Protein AF-A0A8J5TX19-F1 (afdb_monomer)

Organism: NCBI:txid485398

Radius of gyration: 51.21 Å; Cα contacts (8 Å, |Δi|>4): 83; chains: 1; bounding box: 115×49×158 Å

Foldseek 3Di:
DDDDDDDDDPDPPPPPPPPDDDDPDDDPVVVVVVVVVVVVVVVVVVVVVVVVVVVVVVVVVVVVVVVVVVVVVVVVVVVVVVVVVVVVVVVVVVVVVVVVVVVPPDPDDPPPDPVVVVVVPDDDDDDDDDDPPDDPPPDWDKDKDFQPPPPPVCVVVPDPVNVQVVVLVVQLVPPPCVPKHFPDWDADPVDNRMIMTTID

Secondary structure (DSSP, 8-state):
------------TTTTSS---------HHHHHHHHHHHHHHHHHHHHHHHHHHHHHHHHHHHHHHHHHHHHHHHHHHHHHHHHHHHHHHHHHHHHHHHHHHHHH--S------HHHHHTTS---------------PPPPEEEEEE-TTS-GGGTTT--HHHHHHHHHHHHHHSTT-TT--EEEEEE-SS-TTEEEEEE-

pLDDT: mean 76.34, std 22.98, range [26.62, 98.75]

Sequence (200 aa):
MAIWNGRRKVRPVGELWDKTELGSRLPPSQSLKQLLEQDFNKKIEAMKAEFQLEFTKLSDRIAEEVARATAQMAQELSQVRDQLTQVCGELEQTRLQLDMLNKTETPRLSVQSYADAARMTSTSMSSQSSSAARSATPEPVFCTVDTSRVPEDHLGDATPTMIRKTVEQEMRQSSDQPHWRCVAMTRDGRNANRLRIIGV

Mean predicted aligned error: 21.72 Å

Structure (mmCIF, N/CA/C/O backbone):
data_AF-A0A8J5TX19-F1
#
_entry.id   AF-A0A8J5TX19-F1
#
loop_
_atom_site.group_PDB
_atom_site.id
_atom_site.type_symbol
_atom_site.label_atom_id
_atom_site.label_alt_id
_atom_site.label_comp_id
_atom_site.label_asym_id
_atom_site.label_entity_id
_atom_site.label_seq_id
_atom_site.pdbx_PDB_ins_code
_atom_site.Cartn_x
_atom_site.Cartn_y
_atom_site.Cartn_z
_atom_site.occupancy
_atom_site.B_iso_or_equiv
_atom_site.auth_seq_id
_atom_site.auth_comp_id
_atom_site.auth_asym_id
_atom_site.auth_atom_id
_atom_site.pdbx_PDB_model_num
ATOM 1 N N . MET A 1 1 ? 70.348 -18.627 -90.314 1.00 29.52 1 MET A N 1
ATOM 2 C CA . MET A 1 1 ? 69.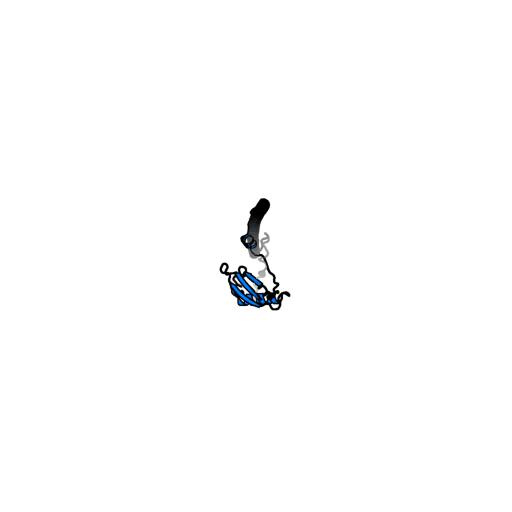461 -17.791 -91.150 1.00 29.52 1 MET A CA 1
ATOM 3 C C . MET A 1 1 ? 68.823 -16.760 -90.227 1.00 29.52 1 MET A C 1
ATOM 5 O O . MET A 1 1 ? 68.284 -17.159 -89.204 1.00 29.52 1 MET A O 1
ATOM 9 N N . ALA A 1 2 ? 69.042 -15.469 -90.498 1.00 27.28 2 ALA A N 1
ATOM 10 C CA . ALA A 1 2 ? 68.569 -14.326 -89.700 1.00 27.28 2 ALA A CA 1
ATOM 11 C C . ALA A 1 2 ? 67.015 -14.266 -89.707 1.00 27.28 2 ALA A C 1
ATOM 13 O O . ALA A 1 2 ? 66.406 -14.922 -90.544 1.00 27.28 2 ALA A O 1
ATOM 14 N N . ILE A 1 3 ? 66.297 -13.549 -88.834 1.00 26.62 3 ILE A N 1
ATOM 15 C CA . ILE A 1 3 ? 66.335 -12.088 -88.668 1.00 26.62 3 ILE A CA 1
ATOM 16 C C . ILE A 1 3 ? 65.955 -11.680 -87.235 1.00 26.62 3 ILE A C 1
ATOM 18 O O . ILE A 1 3 ? 64.965 -12.123 -86.660 1.00 26.62 3 ILE A O 1
ATOM 22 N N . TRP A 1 4 ? 66.772 -10.773 -86.707 1.00 27.59 4 TRP A N 1
ATOM 23 C CA . TRP A 1 4 ? 66.584 -9.972 -85.504 1.00 27.59 4 TRP A CA 1
ATOM 24 C C . TRP A 1 4 ? 65.683 -8.772 -85.832 1.00 27.59 4 TRP A C 1
ATOM 26 O O . TRP A 1 4 ? 65.916 -8.121 -86.847 1.00 27.59 4 TRP A O 1
ATOM 36 N N . ASN A 1 5 ? 64.711 -8.428 -84.982 1.00 29.14 5 ASN A N 1
ATOM 37 C CA . ASN A 1 5 ? 64.042 -7.126 -85.057 1.00 29.14 5 ASN A CA 1
ATOM 38 C C . ASN A 1 5 ? 63.577 -6.626 -83.680 1.00 29.14 5 ASN A C 1
ATOM 40 O O . ASN A 1 5 ? 62.700 -7.212 -83.055 1.00 29.14 5 ASN A O 1
ATOM 44 N N . GLY A 1 6 ? 64.117 -5.472 -83.277 1.00 33.53 6 GLY A N 1
ATOM 45 C CA . GLY A 1 6 ? 63.349 -4.442 -82.575 1.00 33.53 6 GLY A CA 1
ATOM 46 C C . GLY A 1 6 ? 63.396 -4.435 -81.047 1.00 33.53 6 GLY A C 1
ATOM 47 O O . GLY A 1 6 ? 62.581 -5.055 -80.375 1.00 33.53 6 GLY A O 1
ATOM 48 N N . ARG A 1 7 ? 64.270 -3.586 -80.491 1.00 45.25 7 ARG A N 1
ATOM 49 C CA . ARG A 1 7 ? 64.191 -3.060 -79.118 1.00 45.25 7 ARG A CA 1
ATOM 50 C C . ARG A 1 7 ? 62.754 -2.665 -78.735 1.00 45.25 7 ARG A C 1
ATOM 52 O O . ARG A 1 7 ? 62.233 -1.677 -79.247 1.00 45.25 7 ARG A O 1
ATOM 59 N N . ARG A 1 8 ? 62.186 -3.319 -77.722 1.00 35.88 8 ARG A N 1
ATOM 60 C CA . ARG A 1 8 ? 61.279 -2.683 -76.754 1.00 35.88 8 ARG A CA 1
ATOM 61 C C . ARG A 1 8 ? 61.348 -3.451 -75.439 1.00 35.88 8 ARG A C 1
ATOM 63 O O . ARG A 1 8 ? 60.893 -4.582 -75.337 1.00 35.88 8 ARG A O 1
ATOM 70 N N . LYS A 1 9 ? 61.968 -2.831 -74.435 1.00 40.62 9 LYS A N 1
ATOM 71 C CA . LYS A 1 9 ? 61.935 -3.293 -73.048 1.00 40.62 9 LYS A CA 1
ATOM 72 C C . LYS A 1 9 ? 60.473 -3.212 -72.603 1.00 40.62 9 LYS A C 1
ATOM 74 O O . LYS A 1 9 ? 59.925 -2.114 -72.527 1.00 40.62 9 LYS A O 1
ATOM 79 N N . VAL A 1 10 ? 59.822 -4.357 -72.409 1.00 45.28 10 VAL A N 1
ATOM 80 C CA . VAL A 1 10 ? 58.476 -4.413 -71.832 1.00 45.28 10 VAL A CA 1
ATOM 81 C C . VAL A 1 10 ? 58.618 -3.919 -70.396 1.00 45.28 10 VAL A C 1
ATOM 83 O O . VAL A 1 10 ? 59.289 -4.558 -69.588 1.00 45.28 10 VAL A O 1
ATOM 86 N N . ARG A 1 11 ? 58.083 -2.731 -70.093 1.00 43.84 11 ARG A N 1
ATOM 87 C CA . ARG A 1 11 ? 57.968 -2.286 -68.701 1.00 43.84 11 ARG A CA 1
ATOM 88 C C . ARG A 1 11 ? 56.971 -3.208 -67.995 1.00 43.84 11 ARG A C 1
ATOM 90 O O . ARG A 1 11 ? 55.925 -3.484 -68.586 1.00 43.84 11 ARG A O 1
ATOM 97 N N . PRO A 1 12 ? 57.258 -3.681 -66.771 1.00 39.78 12 PRO A N 1
ATOM 98 C CA . PRO A 1 12 ? 56.266 -4.392 -65.980 1.00 39.78 12 PRO A CA 1
ATOM 99 C C . PRO A 1 12 ? 55.027 -3.508 -65.805 1.00 39.78 12 PRO A C 1
ATOM 101 O O . PRO A 1 12 ? 55.147 -2.293 -65.633 1.00 39.78 12 PRO A O 1
ATOM 104 N N . VAL A 1 13 ? 53.843 -4.122 -65.813 1.00 44.03 13 VAL A N 1
ATOM 105 C CA . VAL A 1 13 ? 52.530 -3.513 -65.510 1.00 44.03 13 VAL A CA 1
ATOM 106 C C . VAL A 1 13 ? 52.440 -3.156 -64.009 1.00 44.03 13 VAL A C 1
ATOM 108 O O . VAL A 1 13 ? 51.479 -3.464 -63.324 1.00 44.03 13 VAL A O 1
ATOM 111 N N . GLY A 1 14 ? 53.497 -2.563 -63.456 1.00 45.28 14 GLY A N 1
ATOM 112 C CA . GLY A 1 14 ? 53.603 -2.120 -62.066 1.00 45.28 14 GLY A CA 1
ATOM 113 C C . GLY A 1 14 ? 53.972 -0.642 -61.933 1.00 45.28 14 GLY A C 1
ATOM 114 O O . GLY A 1 14 ? 53.693 -0.048 -60.905 1.00 45.28 14 GLY A O 1
ATOM 115 N N . GLU A 1 15 ? 54.519 -0.008 -62.978 1.00 42.12 15 GLU A N 1
ATOM 116 C CA . GLU A 1 15 ? 55.048 1.369 -62.902 1.00 42.12 15 GLU A CA 1
ATOM 117 C C . GLU A 1 15 ? 54.129 2.445 -63.522 1.00 42.12 15 GLU A C 1
ATOM 119 O O . GLU A 1 15 ? 54.576 3.554 -63.811 1.00 42.12 15 GLU A O 1
ATOM 124 N N . LEU A 1 16 ? 52.842 2.148 -63.748 1.00 40.69 16 LEU A N 1
ATOM 125 C CA . LEU A 1 16 ? 51.858 3.128 -64.252 1.00 40.69 16 LEU A CA 1
ATOM 126 C C . LEU A 1 16 ? 50.824 3.567 -63.200 1.00 40.69 16 LEU A C 1
ATOM 128 O O . LEU A 1 16 ? 49.838 4.205 -63.547 1.00 40.69 16 LEU A O 1
ATOM 132 N N . TRP A 1 17 ? 51.038 3.242 -61.924 1.00 40.91 17 TRP A N 1
ATOM 133 C CA . TRP A 1 17 ? 50.151 3.669 -60.832 1.00 40.91 17 TRP A CA 1
ATOM 134 C C . TRP A 1 17 ? 50.819 4.621 -59.834 1.00 40.91 17 TRP A C 1
ATOM 136 O O . TRP A 1 17 ? 50.144 5.143 -58.958 1.00 40.91 17 TRP A O 1
ATOM 146 N N . ASP A 1 18 ? 52.111 4.912 -60.006 1.00 46.09 18 ASP A N 1
ATOM 147 C CA . ASP A 1 18 ? 52.922 5.612 -58.997 1.00 46.09 18 ASP A CA 1
ATOM 148 C C . ASP A 1 18 ? 53.204 7.089 -59.321 1.00 46.09 18 ASP A C 1
ATOM 150 O O . ASP A 1 18 ? 54.153 7.693 -58.826 1.00 46.09 18 ASP A O 1
ATOM 154 N N . LYS A 1 19 ? 52.383 7.711 -60.176 1.00 48.09 19 LYS A N 1
ATOM 155 C CA . LYS A 1 19 ? 52.481 9.151 -60.463 1.00 48.09 19 LYS A CA 1
ATOM 156 C C . LYS A 1 19 ? 51.121 9.831 -60.493 1.00 48.09 19 LYS A C 1
ATOM 158 O O . LYS A 1 19 ? 50.660 10.278 -61.540 1.00 48.09 19 LYS A O 1
ATOM 163 N N . THR A 1 20 ? 50.509 9.969 -59.320 1.00 43.28 20 THR A N 1
ATOM 164 C CA . THR A 1 20 ? 49.704 11.159 -58.995 1.00 43.28 20 THR A CA 1
ATOM 165 C C . THR A 1 20 ? 49.673 11.372 -57.477 1.00 43.28 20 THR A C 1
ATOM 167 O O . THR A 1 20 ? 48.728 10.992 -56.795 1.00 43.28 20 THR A O 1
ATOM 170 N N . GLU A 1 21 ? 50.722 11.989 -56.930 1.00 53.28 21 GLU A N 1
ATOM 171 C CA . GLU A 1 21 ? 50.591 12.746 -55.682 1.00 53.28 21 GLU A CA 1
ATOM 172 C C . GLU A 1 21 ? 49.863 14.059 -55.998 1.00 53.28 21 GLU A C 1
ATOM 174 O O . GLU A 1 21 ? 50.351 14.843 -56.808 1.00 53.28 21 GLU A O 1
ATOM 179 N N . LEU A 1 22 ? 48.697 14.287 -55.389 1.00 42.59 22 LEU A N 1
ATOM 180 C CA . LEU A 1 22 ? 48.398 15.483 -54.588 1.00 42.59 22 LEU A CA 1
ATOM 181 C C . LEU A 1 22 ? 46.955 15.400 -54.073 1.00 42.59 22 LEU A C 1
ATOM 183 O O . LEU A 1 22 ? 45.995 15.455 -54.839 1.00 42.59 22 LEU A O 1
ATOM 187 N N . GLY A 1 23 ? 46.812 15.322 -52.754 1.00 44.03 23 GLY A N 1
ATOM 188 C CA . GLY A 1 23 ? 45.529 15.387 -52.065 1.00 44.03 23 GLY A CA 1
ATOM 189 C C . GLY A 1 23 ? 45.276 14.120 -51.271 1.00 44.03 23 GLY A C 1
ATOM 190 O O . GLY A 1 23 ? 44.885 13.096 -51.819 1.00 44.03 23 GLY A O 1
ATOM 191 N N . SER A 1 24 ? 45.499 14.210 -49.967 1.00 54.97 24 SER A N 1
ATOM 192 C CA . SER A 1 24 ? 45.189 13.208 -48.955 1.00 54.97 24 SER A CA 1
ATOM 193 C C . SER A 1 24 ? 43.718 12.776 -49.052 1.00 54.97 24 SER A C 1
ATOM 195 O O . SER A 1 24 ? 42.851 13.323 -48.374 1.00 54.97 24 SER A O 1
ATOM 197 N N . ARG A 1 25 ? 43.403 11.818 -49.929 1.00 58.94 25 ARG A N 1
ATOM 198 C CA . ARG A 1 25 ? 42.062 11.252 -50.078 1.00 58.94 25 ARG A CA 1
ATOM 199 C C . ARG A 1 25 ? 42.151 9.760 -49.809 1.00 58.94 25 ARG A C 1
ATOM 201 O O . ARG A 1 25 ? 42.743 9.014 -50.582 1.00 58.94 25 ARG A O 1
ATOM 208 N N . LEU A 1 26 ? 41.587 9.354 -48.673 1.00 56.50 26 LEU A N 1
ATOM 209 C CA . LEU A 1 26 ? 41.413 7.951 -48.302 1.00 56.50 26 LEU A CA 1
ATOM 210 C C . LEU A 1 26 ? 40.765 7.176 -49.467 1.00 56.50 26 LEU A C 1
ATOM 212 O O . LEU A 1 26 ? 39.910 7.740 -50.163 1.00 56.50 26 LEU A O 1
ATOM 216 N N . PRO A 1 27 ? 41.139 5.903 -49.696 1.00 70.62 27 PRO A N 1
ATOM 217 C CA . PRO A 1 27 ? 40.531 5.102 -50.749 1.00 70.62 27 PRO A CA 1
ATOM 218 C C . PRO A 1 27 ? 39.004 5.042 -50.545 1.00 70.62 27 PRO A C 1
ATOM 220 O O . PRO A 1 27 ? 38.551 4.938 -49.401 1.00 70.62 27 PRO A O 1
ATOM 223 N N . PRO A 1 28 ? 38.186 5.077 -51.617 1.00 71.81 28 PRO A N 1
ATOM 224 C CA . PRO A 1 28 ? 36.725 5.196 -51.515 1.00 71.81 28 PRO A CA 1
ATOM 225 C C . PRO A 1 28 ? 36.054 4.166 -50.589 1.00 71.81 28 PRO A C 1
ATOM 227 O O . PRO A 1 28 ? 35.065 4.471 -49.926 1.00 71.81 28 PRO A O 1
ATOM 230 N N . SER A 1 29 ? 36.614 2.956 -50.493 1.00 76.50 29 SER A N 1
ATOM 231 C CA . SER A 1 29 ? 36.134 1.889 -49.606 1.00 76.50 29 SER A CA 1
ATOM 232 C C . SER A 1 29 ? 36.335 2.190 -48.117 1.00 76.50 29 SER A C 1
ATOM 234 O O . SER A 1 29 ? 35.528 1.770 -47.289 1.00 76.50 29 SER A O 1
ATOM 236 N N . GLN A 1 30 ? 37.382 2.929 -47.757 1.00 82.75 30 GLN A N 1
ATOM 237 C CA . GLN A 1 30 ? 37.692 3.285 -46.374 1.00 82.75 30 GLN A CA 1
ATOM 238 C C . GLN A 1 30 ? 36.841 4.471 -45.904 1.00 82.75 30 GLN A C 1
ATOM 240 O O . GLN A 1 30 ? 36.364 4.468 -44.770 1.00 82.75 30 GLN A O 1
ATOM 245 N N . SER A 1 31 ? 36.549 5.415 -46.804 1.00 86.56 31 SER A N 1
ATOM 246 C CA . SER A 1 31 ? 35.591 6.498 -46.547 1.00 86.56 31 SER A CA 1
ATOM 247 C C . SER A 1 31 ? 34.161 5.985 -46.338 1.00 86.56 31 SER A C 1
ATOM 249 O O . SER A 1 31 ? 33.470 6.471 -45.448 1.00 86.56 31 SER A O 1
ATOM 251 N N . LEU A 1 32 ? 33.721 4.972 -47.099 1.00 89.62 32 LEU A N 1
ATOM 252 C CA . LEU A 1 32 ? 32.402 4.353 -46.902 1.00 89.62 32 LEU A CA 1
ATOM 253 C C . LEU A 1 32 ? 32.285 3.637 -45.550 1.00 89.62 32 LEU A C 1
ATOM 255 O O . LEU A 1 32 ? 31.259 3.758 -44.885 1.00 89.62 32 LEU A O 1
ATOM 259 N N . LYS A 1 33 ? 33.340 2.929 -45.120 1.00 92.31 33 LYS A N 1
ATOM 260 C CA . LYS A 1 33 ? 33.375 2.295 -43.793 1.00 92.31 33 LYS A CA 1
ATOM 261 C C . LYS A 1 33 ? 33.275 3.325 -42.669 1.00 92.31 33 LYS A C 1
ATOM 263 O O . LYS A 1 33 ? 32.447 3.159 -41.782 1.00 92.31 33 LYS A O 1
ATOM 268 N N . GLN A 1 34 ? 34.058 4.405 -42.741 1.00 93.06 34 GLN A N 1
ATOM 269 C CA . GLN A 1 34 ? 34.000 5.485 -41.749 1.00 93.06 34 GLN A CA 1
ATOM 270 C C . GLN A 1 34 ? 32.621 6.143 -41.681 1.00 93.06 34 GLN A C 1
ATOM 272 O O . GLN A 1 34 ? 32.135 6.413 -40.588 1.00 93.06 34 GLN A O 1
ATOM 277 N N . LEU A 1 35 ? 31.977 6.372 -42.829 1.00 94.19 35 LEU A N 1
ATOM 278 C CA . LEU A 1 35 ? 30.647 6.973 -42.871 1.00 94.19 35 LEU A CA 1
ATOM 279 C C . LEU A 1 35 ? 29.592 6.076 -42.207 1.00 94.19 35 LEU A C 1
ATOM 281 O O . LEU A 1 35 ? 28.763 6.568 -41.445 1.00 94.19 35 LEU A O 1
ATOM 285 N N . LEU A 1 36 ? 29.639 4.766 -42.470 1.00 94.38 36 LEU A N 1
ATOM 286 C CA . LEU A 1 36 ? 28.703 3.810 -41.878 1.00 94.38 36 LEU A CA 1
ATOM 287 C C . LEU A 1 36 ? 28.909 3.677 -40.365 1.00 94.38 36 LEU A C 1
ATOM 289 O O . LEU A 1 36 ? 27.944 3.639 -39.608 1.00 94.38 36 LEU A O 1
ATOM 293 N N . GLU A 1 37 ? 30.164 3.641 -39.924 1.00 95.75 37 GLU A N 1
ATOM 294 C CA . GLU A 1 37 ? 30.503 3.563 -38.504 1.00 95.75 37 GLU A CA 1
ATOM 295 C C . GLU A 1 37 ? 30.115 4.844 -37.757 1.00 95.75 37 GLU A C 1
ATOM 297 O O . GLU A 1 37 ? 29.563 4.785 -36.659 1.00 95.75 37 GLU A O 1
ATOM 302 N N . GLN A 1 38 ? 30.304 6.008 -38.380 1.00 96.12 38 GLN A N 1
ATOM 303 C CA . GLN A 1 38 ? 29.826 7.276 -37.839 1.00 96.12 38 GLN A CA 1
ATOM 304 C C . GLN A 1 38 ? 28.295 7.304 -37.719 1.00 96.12 38 GLN A C 1
ATOM 306 O O . GLN A 1 38 ? 27.779 7.722 -36.682 1.00 96.12 38 GLN A O 1
ATOM 311 N N . ASP A 1 39 ? 27.567 6.864 -38.751 1.00 96.81 39 ASP A N 1
ATOM 312 C CA . ASP A 1 39 ? 26.100 6.807 -38.730 1.00 96.81 39 ASP A CA 1
ATOM 313 C C . ASP A 1 39 ? 25.585 5.854 -37.643 1.00 96.81 39 ASP A C 1
ATOM 315 O O . ASP A 1 39 ? 24.677 6.200 -36.884 1.00 96.81 39 ASP A O 1
ATOM 319 N N . PHE A 1 40 ? 26.212 4.684 -37.508 1.00 96.75 40 PHE A N 1
ATOM 320 C CA . PHE A 1 40 ? 25.857 3.705 -36.486 1.00 96.75 40 PHE A CA 1
ATOM 321 C C . PHE A 1 40 ? 26.103 4.235 -35.069 1.00 96.75 40 PHE A C 1
ATOM 323 O O . PHE A 1 40 ? 25.206 4.177 -34.228 1.00 96.75 40 PHE A O 1
ATOM 330 N N . ASN A 1 41 ? 27.267 4.840 -34.821 1.00 97.44 41 ASN A N 1
ATOM 331 C CA . ASN A 1 41 ? 27.574 5.454 -33.528 1.00 97.44 41 ASN A CA 1
ATOM 332 C C . ASN A 1 41 ? 26.610 6.602 -33.203 1.00 97.44 41 ASN A C 1
ATOM 334 O O . ASN A 1 41 ? 26.142 6.723 -32.072 1.00 97.44 41 ASN A O 1
ATOM 338 N N . LYS A 1 42 ? 26.242 7.409 -34.204 1.00 97.69 42 LYS A N 1
ATOM 339 C CA . LYS A 1 42 ? 25.251 8.478 -34.032 1.00 97.69 42 LYS A CA 1
ATOM 340 C C . LYS A 1 42 ? 23.874 7.922 -33.659 1.00 97.69 42 LYS A C 1
ATOM 342 O O . LYS A 1 42 ? 23.209 8.492 -32.797 1.00 97.69 42 LYS A O 1
ATOM 347 N N . LYS A 1 43 ? 23.4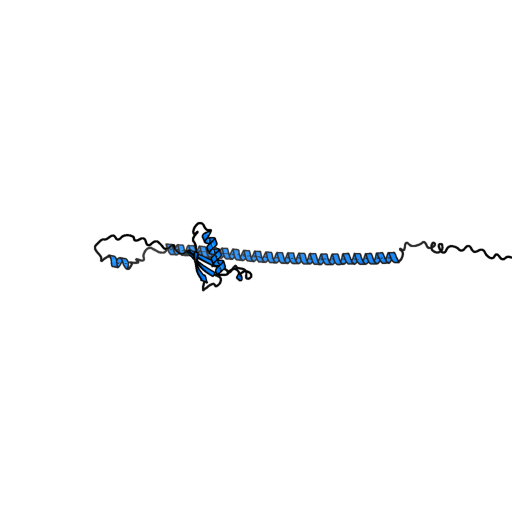56 6.810 -34.271 1.00 97.38 43 LYS A N 1
ATOM 348 C CA . LYS A 1 43 ? 22.201 6.119 -33.932 1.00 97.38 43 LYS A CA 1
ATOM 349 C C . LYS A 1 43 ? 22.226 5.513 -32.531 1.00 97.38 43 LYS A C 1
ATOM 351 O O . LYS A 1 43 ? 21.225 5.619 -31.830 1.00 97.38 43 LYS A O 1
ATOM 356 N N . ILE A 1 44 ? 23.350 4.932 -32.106 1.00 98.12 44 ILE A N 1
ATOM 357 C CA . ILE A 1 44 ? 23.512 4.423 -30.736 1.00 98.12 44 ILE A CA 1
ATOM 358 C C . ILE A 1 44 ? 23.358 5.555 -29.722 1.00 98.12 44 ILE A C 1
ATOM 360 O O . ILE A 1 44 ? 22.585 5.417 -28.777 1.00 98.12 44 ILE A O 1
ATOM 364 N N . GLU A 1 45 ? 24.052 6.679 -29.915 1.00 98.12 45 GLU A N 1
ATOM 365 C CA . GLU A 1 45 ? 23.958 7.793 -28.966 1.00 98.12 45 GLU A CA 1
ATOM 366 C C . GLU A 1 45 ? 22.560 8.425 -28.958 1.00 98.12 45 GLU A C 1
ATOM 368 O O . GLU A 1 45 ? 22.072 8.788 -27.889 1.00 98.12 45 GLU A O 1
ATOM 373 N N . ALA A 1 46 ? 21.872 8.483 -30.105 1.00 98.25 46 ALA A N 1
ATOM 374 C CA . ALA A 1 46 ? 20.476 8.919 -30.162 1.00 98.25 46 ALA A CA 1
ATOM 375 C C . ALA A 1 46 ? 19.555 7.983 -29.360 1.00 98.25 46 ALA A C 1
ATOM 377 O O . ALA A 1 46 ? 18.825 8.441 -28.484 1.00 98.25 46 ALA A O 1
ATOM 378 N N . MET A 1 47 ? 19.654 6.670 -29.583 1.00 98.00 47 MET A N 1
ATOM 379 C CA . MET A 1 47 ? 18.857 5.672 -28.861 1.00 98.00 47 MET A CA 1
ATOM 380 C C . MET A 1 47 ? 19.142 5.686 -27.354 1.00 98.00 47 MET A C 1
ATOM 382 O O . MET A 1 47 ? 18.232 5.579 -26.536 1.00 98.00 47 MET A O 1
ATOM 386 N N . LYS A 1 48 ? 20.409 5.849 -26.968 1.00 98.19 48 LYS A N 1
ATOM 387 C CA . LYS A 1 48 ? 20.819 5.985 -25.568 1.00 98.19 48 LYS A CA 1
ATOM 388 C C . LYS A 1 48 ? 20.227 7.240 -24.931 1.00 98.19 48 LYS A C 1
ATOM 390 O O . LYS A 1 48 ? 19.768 7.164 -23.796 1.00 98.19 48 LYS A O 1
ATOM 395 N N . ALA A 1 49 ? 20.222 8.369 -25.638 1.00 98.31 49 ALA A N 1
ATOM 396 C CA . ALA A 1 49 ? 19.625 9.607 -25.145 1.00 98.31 49 ALA A CA 1
ATOM 397 C C . ALA A 1 49 ? 18.104 9.475 -24.966 1.00 98.31 49 ALA A C 1
ATOM 399 O O . ALA A 1 49 ? 17.580 9.884 -23.933 1.00 98.31 49 ALA A O 1
ATOM 400 N N . GLU A 1 50 ? 17.411 8.851 -25.922 1.00 97.88 50 GLU A N 1
ATOM 401 C CA . GLU A 1 50 ? 15.972 8.570 -25.826 1.00 97.88 50 GLU A CA 1
ATOM 402 C C . GLU A 1 50 ? 15.651 7.653 -24.643 1.00 97.88 50 GLU A C 1
ATOM 404 O O . GLU A 1 50 ? 14.761 7.952 -23.848 1.00 97.88 50 GLU A O 1
ATOM 409 N N . PHE A 1 51 ? 16.414 6.571 -24.472 1.00 98.31 51 PHE A N 1
ATOM 410 C CA . PHE A 1 51 ? 16.224 5.661 -23.346 1.00 98.31 51 PHE A CA 1
ATOM 411 C C . PHE A 1 51 ? 16.470 6.351 -22.001 1.00 98.31 51 PHE A C 1
ATOM 413 O O . PHE A 1 51 ? 15.685 6.185 -21.071 1.00 98.31 51 PHE A O 1
ATOM 420 N N . GLN A 1 52 ? 17.542 7.140 -21.894 1.00 98.31 52 GLN A N 1
ATOM 421 C CA . GLN A 1 52 ? 17.838 7.907 -20.682 1.00 98.31 52 GLN A CA 1
ATOM 422 C C . GLN A 1 52 ? 16.712 8.894 -20.357 1.00 98.31 52 GLN A C 1
ATOM 424 O O . GLN A 1 52 ? 16.327 8.999 -19.197 1.00 98.31 52 GLN A O 1
ATOM 429 N N . LEU A 1 53 ? 16.150 9.561 -21.370 1.00 98.06 53 LEU A N 1
ATOM 430 C CA . LEU A 1 53 ? 15.026 10.481 -21.203 1.00 98.06 53 LEU A CA 1
ATOM 431 C C . LEU A 1 53 ? 13.751 9.772 -20.725 1.00 98.06 53 LEU A C 1
ATOM 433 O O . LEU A 1 53 ? 13.067 10.266 -19.831 1.00 98.06 53 LEU A O 1
ATOM 437 N N . GLU A 1 54 ? 13.410 8.621 -21.304 1.00 98.19 54 GLU A N 1
ATOM 438 C CA . GLU A 1 54 ? 12.233 7.866 -20.858 1.00 98.19 54 GLU A CA 1
ATOM 439 C C . GLU A 1 54 ? 12.442 7.258 -19.465 1.00 98.19 54 GLU A C 1
ATOM 441 O O . GLU A 1 54 ? 11.510 7.223 -18.661 1.00 98.19 54 GLU A O 1
ATOM 446 N N . PHE A 1 55 ? 13.669 6.848 -19.130 1.00 98.38 55 PHE A N 1
ATOM 447 C CA . PHE A 1 55 ? 13.998 6.371 -17.790 1.00 98.38 55 PHE A CA 1
ATOM 448 C C . PHE A 1 55 ? 13.853 7.473 -16.735 1.00 98.38 55 PHE A C 1
ATOM 450 O O . PHE A 1 55 ? 13.214 7.244 -15.706 1.00 98.38 55 PHE A O 1
ATOM 457 N N . THR A 1 56 ? 14.391 8.673 -16.981 1.00 98.25 56 THR A N 1
ATOM 458 C CA . THR A 1 56 ? 14.240 9.799 -16.045 1.00 98.25 56 THR A CA 1
ATOM 459 C C . THR A 1 56 ? 12.779 10.197 -15.898 1.00 98.25 56 THR A C 1
ATOM 461 O O . THR A 1 56 ? 12.290 10.310 -14.780 1.00 98.25 56 THR A O 1
ATOM 464 N N . LYS A 1 57 ? 12.037 10.280 -17.004 1.00 98.50 57 LYS A N 1
ATOM 465 C CA . LYS A 1 57 ? 10.600 10.578 -16.988 1.00 98.50 57 LYS A CA 1
ATOM 466 C C . LYS A 1 57 ? 9.785 9.545 -16.204 1.00 98.50 57 LYS A C 1
ATOM 468 O O . LYS A 1 57 ? 8.868 9.917 -15.469 1.00 98.50 57 LYS A O 1
ATOM 473 N N . LEU A 1 58 ? 10.096 8.255 -16.347 1.00 98.44 58 LEU A N 1
ATOM 474 C CA . LEU A 1 58 ? 9.458 7.197 -15.563 1.00 98.44 58 LEU A CA 1
ATOM 475 C C . LEU A 1 58 ? 9.819 7.313 -14.077 1.00 98.44 58 LEU A C 1
ATOM 477 O O . LEU A 1 58 ? 8.931 7.215 -13.233 1.00 98.44 58 LEU A O 1
ATOM 481 N N . SER A 1 59 ? 11.094 7.550 -13.764 1.00 98.44 59 SER A N 1
ATOM 482 C CA . SER A 1 59 ? 11.570 7.747 -12.392 1.00 98.44 59 SER A CA 1
ATOM 483 C C . SER A 1 59 ? 10.863 8.924 -11.715 1.00 98.44 59 SER A C 1
ATOM 485 O O . SER A 1 59 ? 10.363 8.775 -10.601 1.00 98.44 59 SER A O 1
ATOM 487 N N . ASP A 1 60 ? 10.752 10.062 -12.402 1.00 98.50 60 ASP A N 1
ATOM 488 C CA . ASP A 1 60 ? 10.067 11.257 -11.900 1.00 98.50 60 ASP A CA 1
ATOM 489 C C . ASP A 1 60 ? 8.580 10.981 -11.654 1.00 98.50 60 ASP A C 1
ATOM 491 O O . ASP A 1 60 ? 8.027 11.359 -10.621 1.00 98.50 60 ASP A O 1
ATOM 495 N N . ARG A 1 61 ? 7.928 10.253 -12.569 1.00 98.56 61 ARG A N 1
ATOM 496 C CA . ARG A 1 61 ? 6.522 9.871 -12.409 1.00 98.56 61 ARG A CA 1
ATOM 497 C C . ARG A 1 61 ? 6.303 8.954 -11.207 1.00 98.56 61 ARG A C 1
ATOM 499 O O . ARG A 1 61 ? 5.336 9.150 -10.474 1.00 98.56 61 ARG A O 1
ATOM 506 N N . ILE A 1 62 ? 7.179 7.971 -11.005 1.00 98.50 62 ILE A N 1
ATOM 507 C CA . ILE A 1 62 ? 7.112 7.078 -9.842 1.00 98.50 62 ILE A CA 1
ATOM 508 C C . ILE A 1 62 ? 7.334 7.881 -8.558 1.00 98.50 62 ILE A C 1
ATOM 510 O O . ILE A 1 62 ? 6.581 7.706 -7.603 1.00 98.50 62 ILE A O 1
ATOM 514 N N . ALA A 1 63 ? 8.315 8.787 -8.534 1.00 98.62 63 ALA A N 1
ATOM 515 C CA . ALA A 1 63 ? 8.569 9.643 -7.378 1.00 98.62 63 ALA A CA 1
ATOM 516 C C . ALA A 1 63 ? 7.344 10.505 -7.025 1.00 98.62 63 ALA A C 1
ATOM 518 O O . ALA A 1 63 ? 6.958 10.572 -5.857 1.00 98.62 63 ALA A O 1
ATOM 519 N N . GLU A 1 64 ? 6.685 11.090 -8.026 1.00 98.62 64 GLU A N 1
ATOM 520 C CA . GLU A 1 64 ? 5.460 11.876 -7.847 1.00 98.62 64 GLU A CA 1
ATOM 521 C C . GLU A 1 64 ? 4.282 11.014 -7.358 1.00 98.62 64 GLU A C 1
ATOM 523 O O . GLU A 1 64 ? 3.536 11.408 -6.461 1.00 98.62 64 GLU A O 1
ATOM 528 N N . GLU A 1 65 ? 4.101 9.814 -7.917 1.00 98.56 65 GLU A N 1
ATOM 529 C CA . GLU A 1 65 ? 3.077 8.861 -7.468 1.00 98.56 65 GLU A CA 1
ATOM 530 C C . GLU A 1 65 ? 3.298 8.430 -6.010 1.00 98.56 65 GLU A C 1
ATOM 532 O O . GLU A 1 65 ? 2.350 8.437 -5.220 1.00 98.56 65 GLU A O 1
ATOM 537 N N . VAL A 1 66 ? 4.544 8.144 -5.626 1.00 98.62 66 VAL A N 1
ATOM 538 C CA . VAL A 1 66 ? 4.916 7.805 -4.244 1.00 98.62 66 VAL A CA 1
ATOM 539 C C . VAL A 1 66 ? 4.690 8.988 -3.304 1.00 98.62 66 VAL A C 1
ATOM 541 O O . VAL A 1 66 ? 4.119 8.804 -2.226 1.00 98.62 66 VAL A O 1
ATOM 544 N N . ALA A 1 67 ? 5.086 10.202 -3.695 1.00 98.62 67 ALA A N 1
ATOM 545 C CA . ALA A 1 67 ? 4.882 11.402 -2.888 1.00 98.62 67 ALA A CA 1
ATOM 546 C C . ALA A 1 67 ? 3.388 11.665 -2.640 1.00 98.62 67 ALA A C 1
ATOM 548 O O . ALA A 1 67 ? 2.980 11.888 -1.496 1.00 98.62 67 ALA A O 1
ATOM 549 N N . ARG A 1 68 ? 2.554 11.553 -3.682 1.00 98.69 68 ARG A N 1
ATOM 550 C CA . ARG A 1 68 ? 1.097 11.710 -3.564 1.00 98.69 68 ARG A CA 1
ATOM 551 C C . ARG A 1 68 ? 0.464 10.643 -2.677 1.00 98.69 68 ARG A C 1
ATOM 553 O O . ARG A 1 68 ? -0.307 10.996 -1.788 1.00 98.69 68 ARG A O 1
ATOM 560 N N . ALA A 1 69 ? 0.803 9.370 -2.876 1.00 98.50 69 ALA A N 1
ATOM 561 C CA . ALA A 1 69 ? 0.275 8.283 -2.049 1.00 98.50 69 ALA A CA 1
ATOM 562 C C . ALA A 1 69 ? 0.685 8.443 -0.574 1.00 98.50 69 ALA A C 1
ATOM 564 O O . ALA A 1 69 ? -0.130 8.260 0.330 1.00 98.50 69 ALA A O 1
ATOM 565 N N . THR A 1 70 ? 1.929 8.864 -0.328 1.00 98.50 70 THR A N 1
ATOM 566 C CA . THR A 1 70 ? 2.433 9.137 1.026 1.00 98.50 70 THR A CA 1
ATOM 567 C C . THR A 1 70 ? 1.671 10.288 1.682 1.00 98.50 70 THR A C 1
ATOM 569 O O . THR A 1 70 ? 1.279 10.179 2.843 1.00 98.50 70 THR A O 1
ATOM 572 N N . ALA A 1 71 ? 1.411 11.372 0.944 1.00 98.56 71 ALA A N 1
ATOM 573 C CA . ALA A 1 71 ? 0.644 12.510 1.447 1.00 98.56 71 ALA A CA 1
ATOM 574 C C . ALA A 1 71 ? -0.811 12.132 1.774 1.00 98.56 71 ALA A C 1
ATOM 576 O O . ALA A 1 71 ? -1.318 12.514 2.829 1.00 98.56 71 ALA A O 1
ATOM 577 N N . GLN A 1 72 ? -1.460 11.341 0.913 1.00 98.69 72 GLN A N 1
ATOM 578 C CA . GLN A 1 72 ? -2.818 10.839 1.149 1.00 98.69 72 GLN A CA 1
ATOM 579 C C . GLN A 1 72 ? -2.885 9.974 2.410 1.00 98.69 72 GLN A C 1
ATOM 581 O O . GLN A 1 72 ? -3.703 10.230 3.290 1.00 98.69 72 GLN A O 1
ATOM 586 N N . MET A 1 73 ? -1.970 9.015 2.553 1.00 98.50 73 MET A N 1
ATOM 587 C CA . MET A 1 73 ? -1.913 8.160 3.738 1.00 98.50 73 MET A CA 1
ATOM 588 C C . MET A 1 73 ? -1.640 8.967 5.018 1.00 98.50 73 MET A C 1
ATOM 590 O O . MET A 1 73 ? -2.259 8.719 6.051 1.00 98.50 73 MET A O 1
ATOM 594 N N . ALA A 1 74 ? -0.747 9.961 4.967 1.00 98.50 74 ALA A N 1
ATOM 595 C CA . ALA A 1 74 ? -0.486 10.840 6.107 1.00 98.50 74 ALA A CA 1
ATOM 596 C C . ALA A 1 74 ? -1.735 11.644 6.517 1.00 98.50 74 ALA A C 1
ATOM 598 O O . ALA A 1 74 ? -2.002 11.810 7.711 1.00 98.50 74 ALA A O 1
ATOM 599 N N . GLN A 1 75 ? -2.519 12.106 5.539 1.00 98.69 75 GLN A N 1
ATOM 600 C CA . GLN A 1 75 ? -3.784 12.795 5.781 1.00 98.69 75 GLN A CA 1
ATOM 601 C C . GLN A 1 75 ? -4.821 11.866 6.425 1.00 98.69 75 GLN A C 1
ATOM 603 O O . GLN A 1 75 ? -5.428 12.247 7.427 1.00 98.69 75 GLN A O 1
ATOM 608 N N . GLU A 1 76 ? -5.002 10.654 5.900 1.00 98.50 76 GLU A N 1
ATOM 609 C CA . GLU A 1 76 ? -5.939 9.671 6.460 1.00 98.50 76 GLU A CA 1
ATOM 610 C C . GLU A 1 76 ? -5.560 9.283 7.895 1.00 98.50 76 GLU A C 1
ATOM 612 O O . GLU A 1 76 ? -6.412 9.281 8.783 1.00 98.50 76 GLU A O 1
ATOM 617 N N . LEU A 1 77 ? -4.271 9.049 8.168 1.00 98.75 77 LEU A N 1
ATOM 618 C CA . LEU A 1 77 ? -3.785 8.776 9.525 1.00 98.75 77 LEU A CA 1
ATOM 619 C C . LEU A 1 77 ? -4.040 9.948 10.478 1.00 98.75 77 LEU A C 1
ATOM 621 O O . LEU A 1 77 ? -4.412 9.731 11.634 1.00 98.75 77 LEU A O 1
ATOM 625 N N . SER A 1 78 ? -3.869 11.188 10.009 1.00 98.56 78 SER A N 1
ATOM 626 C CA . SER A 1 78 ? -4.214 12.373 10.798 1.00 98.56 78 SER A CA 1
ATOM 627 C C . SER A 1 78 ? -5.704 12.400 11.123 1.00 98.56 78 SER A C 1
ATOM 629 O O . SER A 1 78 ? -6.068 12.585 12.280 1.00 98.56 78 SER A O 1
ATOM 631 N N . GLN A 1 79 ? -6.560 12.159 10.129 1.00 98.69 79 GLN A N 1
ATOM 632 C CA . GLN A 1 79 ? -8.007 12.154 10.314 1.00 98.69 79 GLN A CA 1
ATOM 633 C C . GLN A 1 79 ? -8.450 11.081 11.316 1.00 98.69 79 GLN A C 1
ATOM 635 O O . GLN A 1 79 ? -9.244 11.367 12.210 1.00 98.69 79 GLN A O 1
ATOM 640 N N . VAL A 1 80 ? -7.906 9.866 11.208 1.00 98.69 80 VAL A N 1
ATOM 641 C CA . VAL A 1 80 ? -8.199 8.770 12.144 1.00 98.69 80 VAL A CA 1
ATOM 642 C C . VAL A 1 80 ? -7.736 9.114 13.560 1.00 98.69 80 VAL A C 1
ATOM 644 O O . VAL A 1 80 ? -8.464 8.867 14.520 1.00 98.69 80 VAL A O 1
ATOM 647 N N . ARG A 1 81 ? -6.552 9.720 13.718 1.00 98.69 81 ARG A N 1
ATOM 648 C CA . ARG A 1 81 ? -6.059 10.170 15.030 1.00 98.69 81 ARG A CA 1
ATOM 649 C C . ARG A 1 81 ? -6.981 11.225 15.645 1.00 98.69 81 ARG A C 1
ATOM 651 O O . ARG A 1 81 ? -7.262 11.166 16.844 1.00 98.69 81 ARG A O 1
ATOM 658 N N . ASP A 1 82 ? -7.452 12.173 14.843 1.00 98.56 82 ASP A N 1
ATOM 659 C CA . ASP A 1 82 ? -8.327 13.246 15.316 1.00 98.56 82 ASP A CA 1
ATOM 660 C C . ASP A 1 82 ? -9.705 12.684 15.720 1.00 98.56 82 ASP A C 1
ATOM 662 O O . ASP A 1 82 ? -10.208 13.005 16.798 1.00 98.56 82 ASP A O 1
ATOM 666 N N . GLN A 1 83 ? -10.257 11.747 14.938 1.00 98.56 83 GLN A N 1
ATOM 667 C CA . GLN A 1 83 ? -11.474 10.999 15.291 1.00 98.56 83 GLN A CA 1
ATOM 668 C C . GLN A 1 83 ? -11.306 10.184 16.578 1.00 98.56 83 GLN A C 1
ATOM 670 O O . GLN A 1 83 ? -12.186 10.194 17.436 1.00 98.56 83 GLN A O 1
ATOM 675 N N . LEU A 1 84 ? -10.174 9.495 16.745 1.00 98.69 84 LEU A N 1
ATOM 676 C CA . LEU A 1 84 ? -9.890 8.727 17.957 1.00 98.69 84 LEU A CA 1
ATOM 677 C C . LEU A 1 84 ? -9.809 9.643 19.183 1.00 98.69 84 LEU A C 1
ATOM 679 O O . LEU A 1 84 ? -10.381 9.329 20.223 1.00 98.69 84 LEU A O 1
ATOM 683 N N . THR A 1 85 ? -9.170 10.805 19.040 1.00 98.44 85 THR A N 1
ATOM 684 C CA . THR A 1 85 ? -9.100 11.820 20.102 1.00 98.44 85 THR A CA 1
ATOM 685 C C . THR A 1 85 ? -10.494 12.324 20.480 1.00 98.44 85 THR A C 1
ATOM 687 O O . THR A 1 85 ? -10.802 12.438 21.667 1.00 98.44 85 THR A O 1
ATOM 690 N N . GLN A 1 86 ? -11.357 12.569 19.490 1.00 98.56 86 GLN A N 1
ATOM 691 C CA . GLN A 1 86 ? -12.744 12.971 19.719 1.00 98.56 86 GLN A CA 1
ATOM 692 C C . GLN A 1 86 ? -13.529 11.897 20.486 1.00 98.56 86 GLN A C 1
ATOM 694 O O . GLN A 1 86 ? -14.121 12.201 21.520 1.00 98.56 86 GLN A O 1
ATOM 699 N N . VAL A 1 87 ? -13.493 10.642 20.027 1.00 98.50 87 VAL A N 1
ATOM 700 C CA . VAL A 1 87 ? -14.210 9.528 20.672 1.00 98.50 87 VAL A CA 1
ATOM 701 C C . VAL A 1 87 ? -13.718 9.304 22.102 1.00 98.50 87 VAL A C 1
ATOM 703 O O . VAL A 1 87 ? -14.527 9.075 22.999 1.00 98.50 87 VAL A O 1
ATOM 706 N N . CYS A 1 88 ? -12.410 9.415 22.349 1.00 98.38 88 CYS A N 1
ATOM 707 C CA . CYS A 1 88 ? -11.867 9.362 23.706 1.00 98.38 88 CYS A CA 1
ATOM 708 C C . CYS A 1 88 ? -12.438 10.479 24.595 1.00 98.38 88 CYS A C 1
ATOM 710 O O . CYS A 1 88 ? -12.817 10.211 25.733 1.00 98.38 88 CYS A O 1
ATOM 712 N N . GLY A 1 89 ? -12.545 11.707 24.078 1.00 98.25 89 GLY A N 1
ATOM 713 C CA . GLY A 1 89 ? -13.157 12.824 24.803 1.00 98.25 89 GLY A CA 1
ATOM 714 C C . GLY A 1 89 ? -14.634 12.588 25.136 1.00 98.25 89 GLY A C 1
ATOM 715 O O . GLY A 1 89 ? -15.048 12.795 26.277 1.00 98.25 89 GLY A O 1
ATOM 716 N N . GLU A 1 90 ? -15.418 12.102 24.173 1.00 98.31 90 GLU A N 1
ATOM 717 C CA . GLU A 1 90 ? -16.843 11.779 24.361 1.00 98.31 90 GLU A CA 1
ATOM 718 C C . GLU A 1 90 ? -17.053 10.634 25.369 1.00 98.31 90 GLU A C 1
ATOM 720 O O . GLU A 1 90 ? -17.974 10.675 26.195 1.00 98.31 90 GLU A O 1
ATOM 725 N N . LEU A 1 91 ? -16.181 9.621 25.346 1.00 98.38 91 LEU A N 1
ATOM 726 C CA . LEU A 1 91 ? -16.229 8.493 26.277 1.00 98.38 91 LEU A CA 1
ATOM 727 C C . LEU A 1 91 ? -15.930 8.944 27.710 1.00 98.38 91 LEU A C 1
ATOM 729 O O . LEU A 1 91 ? -16.683 8.600 28.624 1.00 98.38 91 LEU A O 1
ATOM 733 N N . GLU A 1 92 ? -14.886 9.751 27.911 1.00 97.88 92 GLU A N 1
ATOM 734 C CA . GLU A 1 92 ? -14.569 10.316 29.228 1.00 97.88 92 GLU A CA 1
ATOM 735 C C . GLU A 1 92 ? -15.683 11.243 29.730 1.00 97.88 92 GLU A C 1
ATOM 737 O O . GLU A 1 92 ? -16.078 11.171 30.896 1.00 97.88 92 GLU A O 1
ATOM 742 N N . GLN A 1 93 ? -16.280 12.050 28.850 1.00 97.75 93 GLN A N 1
ATOM 743 C CA . GLN A 1 93 ? -17.442 12.866 29.203 1.00 97.75 93 GLN A CA 1
ATOM 744 C C . GLN A 1 93 ? -18.625 12.002 29.669 1.00 97.75 93 GLN A C 1
ATOM 746 O O . GLN A 1 93 ? -19.230 12.291 30.703 1.00 97.75 93 GLN A O 1
ATOM 751 N N . THR A 1 94 ? -18.939 10.929 28.939 1.00 97.06 94 THR A N 1
ATOM 752 C CA . THR A 1 94 ? -20.024 9.997 29.291 1.00 97.06 94 THR A CA 1
ATOM 753 C C . THR A 1 94 ? -19.746 9.304 30.626 1.00 97.06 94 THR A C 1
ATOM 755 O O . THR A 1 94 ? -20.643 9.167 31.461 1.00 97.06 94 THR A O 1
ATOM 758 N N . ARG A 1 95 ? -18.490 8.915 30.870 1.00 97.38 95 ARG A N 1
ATOM 759 C CA . ARG A 1 95 ? -18.055 8.328 32.142 1.00 97.38 95 ARG A CA 1
ATOM 760 C C . ARG A 1 95 ? -18.283 9.285 33.312 1.00 97.38 95 ARG A C 1
ATOM 762 O O . ARG A 1 95 ? -18.866 8.884 34.317 1.00 97.38 95 ARG A O 1
ATOM 769 N N . LEU A 1 96 ? -17.892 10.552 33.165 1.00 96.38 96 LEU A N 1
ATOM 770 C CA . LEU A 1 96 ? -18.116 11.575 34.191 1.00 96.38 96 LEU A CA 1
ATOM 771 C C . LEU A 1 96 ? -19.611 11.825 34.442 1.00 96.38 96 LEU A C 1
ATOM 773 O O . LEU A 1 96 ? -20.018 11.985 35.593 1.00 96.38 96 LEU A O 1
ATOM 777 N N . GLN A 1 97 ? -20.443 11.816 33.395 1.00 95.50 97 GLN A N 1
ATOM 778 C CA . GLN A 1 97 ? -21.900 11.931 33.540 1.00 95.50 97 GLN A CA 1
ATOM 779 C C . GLN A 1 97 ? -22.499 10.758 34.332 1.00 95.50 97 GLN A C 1
ATOM 781 O O . GLN A 1 97 ? -23.335 10.982 35.210 1.00 95.50 97 GLN A O 1
ATOM 786 N N . LEU A 1 98 ? -22.053 9.523 34.074 1.00 95.38 98 LEU A N 1
ATOM 787 C CA . LEU A 1 98 ? -22.479 8.339 34.834 1.00 95.38 98 LEU A CA 1
ATOM 788 C C . LEU A 1 98 ? -22.052 8.412 36.307 1.00 95.38 98 LEU A C 1
ATOM 790 O O . LEU A 1 98 ? -22.859 8.125 37.192 1.00 95.38 98 LEU A O 1
ATOM 794 N N . ASP A 1 99 ? -20.824 8.851 36.589 1.00 93.94 99 ASP A N 1
ATOM 795 C CA . ASP A 1 99 ? -20.337 9.031 37.964 1.00 93.94 99 ASP A CA 1
ATOM 796 C C . ASP A 1 99 ? -21.132 10.104 38.724 1.00 93.94 99 ASP A C 1
ATOM 798 O O . ASP A 1 99 ? -21.405 9.958 39.920 1.00 93.94 99 ASP A O 1
ATOM 802 N N . MET A 1 100 ? -21.535 11.178 38.037 1.00 91.38 100 MET A N 1
ATOM 803 C CA . MET A 1 100 ? -22.411 12.201 38.607 1.00 91.38 100 MET A CA 1
ATOM 804 C C . MET A 1 100 ? -23.803 11.651 38.924 1.00 91.38 100 MET A C 1
ATOM 806 O O . MET A 1 100 ? -24.316 11.923 40.011 1.00 91.38 100 MET A O 1
ATOM 810 N N . LEU A 1 101 ? -24.408 10.865 38.028 1.00 90.56 101 LEU A N 1
ATOM 811 C CA . LEU A 1 101 ? -25.711 10.236 38.275 1.00 90.56 101 LEU A CA 1
ATOM 812 C C . LEU A 1 101 ? -25.654 9.284 39.477 1.00 90.56 101 LEU A C 1
ATOM 814 O O . LEU A 1 101 ? -26.466 9.420 40.390 1.00 90.56 101 LEU A O 1
ATOM 818 N N . ASN A 1 102 ? -24.628 8.431 39.553 1.00 79.25 102 ASN A N 1
ATOM 819 C CA . ASN A 1 102 ? -24.412 7.524 40.686 1.00 79.25 102 ASN A CA 1
ATOM 820 C C . ASN A 1 102 ? -24.218 8.256 42.029 1.00 79.25 102 ASN A C 1
ATOM 822 O O . ASN A 1 102 ? -24.561 7.719 43.079 1.00 79.25 102 ASN A O 1
ATOM 826 N N . LYS A 1 103 ? -23.665 9.480 42.026 1.00 76.12 103 LYS A N 1
ATOM 827 C CA . LYS A 1 103 ? -23.507 10.310 43.239 1.00 76.12 103 LYS A CA 1
ATOM 828 C C . LYS A 1 103 ? -24.731 11.159 43.581 1.00 76.12 103 LYS A C 1
ATOM 830 O O . LYS A 1 103 ? -24.876 11.558 44.734 1.00 76.12 103 LYS A O 1
ATOM 835 N N . THR A 1 104 ? -25.577 11.470 42.600 1.00 59.50 104 THR A N 1
ATOM 836 C CA . THR A 1 104 ? -26.798 12.275 42.797 1.00 59.50 104 THR A CA 1
ATOM 837 C C . THR A 1 104 ? -27.980 11.407 43.244 1.00 59.50 104 THR A C 1
ATOM 839 O O . THR A 1 104 ? -29.005 11.932 43.686 1.00 59.50 104 THR A O 1
ATOM 842 N N . GLU A 1 105 ? -27.823 10.080 43.224 1.00 50.44 105 GLU A N 1
ATOM 843 C CA . GLU A 1 105 ? -28.722 9.146 43.893 1.00 50.44 105 GLU A CA 1
ATOM 844 C C . GLU A 1 105 ? -28.623 9.328 45.417 1.00 50.44 105 GLU A C 1
ATOM 846 O O . GLU A 1 105 ? -27.779 8.781 46.126 1.00 50.44 105 GLU A O 1
ATOM 851 N N . THR A 1 106 ? -29.492 10.195 45.924 1.00 40.91 106 THR A N 1
ATOM 852 C CA . THR A 1 106 ? -29.712 10.403 47.350 1.00 40.91 106 THR A CA 1
ATOM 853 C C . THR A 1 106 ? -30.287 9.113 47.951 1.00 40.91 106 THR A C 1
ATOM 855 O O . THR A 1 106 ? -31.221 8.536 47.390 1.00 40.91 106 THR A O 1
ATOM 858 N N . PRO A 1 107 ? -29.793 8.648 49.114 1.00 51.47 107 PRO A N 1
ATOM 859 C CA . PRO A 1 107 ? -30.279 7.435 49.757 1.00 51.47 107 PRO A CA 1
ATOM 860 C C . PRO A 1 107 ? -31.679 7.677 50.319 1.00 51.47 107 PRO A C 1
ATOM 862 O O . PRO A 1 107 ? -31.813 8.184 51.433 1.00 51.47 107 PRO A O 1
ATOM 865 N N . ARG A 1 108 ? -32.718 7.366 49.537 1.00 49.47 108 ARG A N 1
ATOM 866 C CA . ARG A 1 108 ? -34.089 7.083 49.995 1.00 49.47 108 ARG A CA 1
ATOM 867 C C . ARG A 1 108 ? -35.015 6.813 48.805 1.00 49.47 108 ARG A C 1
ATOM 869 O O . ARG A 1 108 ? -35.835 7.642 48.435 1.00 49.47 108 ARG A O 1
ATOM 876 N N . LEU A 1 109 ? -35.005 5.580 48.320 1.00 42.16 109 LEU A N 1
ATOM 877 C CA . LEU A 1 109 ? -36.274 4.899 48.100 1.00 42.16 109 LEU A CA 1
ATOM 878 C C . LEU A 1 109 ? -36.229 3.613 48.905 1.00 42.16 109 LEU A C 1
ATOM 880 O O . LEU A 1 109 ? -35.535 2.656 48.583 1.00 42.16 109 LEU A O 1
ATOM 884 N N . SER A 1 110 ? -36.941 3.678 50.024 1.00 51.06 110 SER A N 1
ATOM 885 C CA . SER A 1 110 ? -37.460 2.557 50.787 1.00 51.06 110 SER A CA 1
ATOM 886 C C . SER A 1 110 ? -38.074 1.530 49.828 1.00 51.06 110 SER A C 1
ATOM 888 O O . SER A 1 110 ? -39.280 1.533 49.579 1.00 51.06 110 SER A O 1
ATOM 890 N N . VAL A 1 111 ? -37.257 0.630 49.287 1.00 50.34 111 VAL A N 1
ATOM 891 C CA . VAL A 1 111 ? -37.749 -0.650 48.792 1.00 50.34 111 VAL A CA 1
ATOM 892 C C . VAL A 1 111 ? -37.965 -1.480 50.045 1.00 50.34 111 VAL A C 1
ATOM 894 O O . VAL A 1 111 ? -37.108 -2.256 50.460 1.00 50.34 111 VAL A O 1
ATOM 897 N N . GLN A 1 112 ? -39.111 -1.257 50.689 1.00 53.72 112 GLN A N 1
ATOM 898 C CA . GLN A 1 112 ? -39.702 -2.245 51.574 1.00 53.72 112 GLN A CA 1
ATOM 899 C C . GLN A 1 112 ? -39.908 -3.487 50.700 1.00 53.72 112 GLN A C 1
ATOM 901 O O . GLN A 1 112 ? -40.886 -3.600 49.961 1.00 53.72 112 GLN A O 1
ATOM 906 N N . SER A 1 113 ? -38.907 -4.364 50.687 1.00 55.97 113 SER A N 1
ATOM 907 C CA . SER A 1 113 ? -38.952 -5.611 49.943 1.00 55.97 113 SER A CA 1
ATOM 908 C C . SER A 1 113 ? -40.109 -6.432 50.498 1.00 55.97 113 SER A C 1
ATOM 910 O O . SE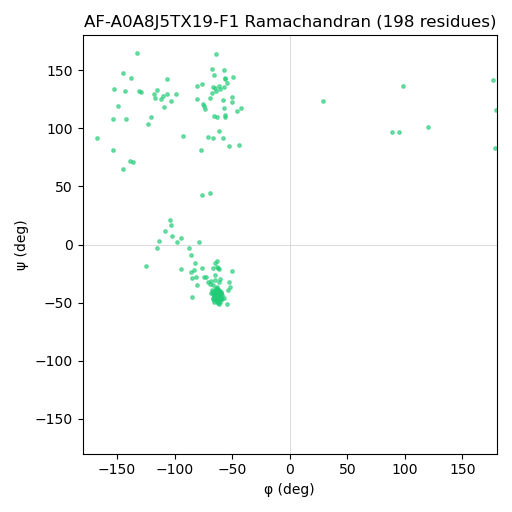R A 1 113 ? -40.278 -6.517 51.715 1.00 55.97 113 SER A O 1
ATOM 912 N N . TYR A 1 114 ? -40.907 -7.052 49.627 1.00 53.97 114 TYR A N 1
ATOM 913 C CA . TYR A 1 114 ? -42.032 -7.921 50.008 1.00 53.97 114 TYR A CA 1
ATOM 914 C C . TYR A 1 114 ? -41.632 -8.993 51.051 1.00 53.97 114 TYR A C 1
ATOM 916 O O . TYR A 1 114 ? -42.469 -9.472 51.813 1.00 53.97 114 TYR A O 1
ATOM 924 N N . ALA A 1 115 ? -40.337 -9.324 51.131 1.00 56.22 115 ALA A N 1
ATOM 925 C CA . ALA A 1 115 ? -39.752 -10.210 52.133 1.00 56.22 115 ALA A CA 1
ATOM 926 C C . ALA A 1 115 ? -39.825 -9.679 53.582 1.00 56.22 115 ALA A C 1
ATOM 928 O O . ALA A 1 115 ? -39.931 -10.476 54.514 1.00 56.22 115 ALA A O 1
ATOM 929 N N . ASP A 1 116 ? -39.794 -8.363 53.798 1.00 53.00 116 ASP A N 1
ATOM 930 C CA . ASP A 1 116 ? -39.816 -7.781 55.148 1.00 53.00 116 ASP A CA 1
ATOM 931 C C . ASP A 1 116 ? -41.234 -7.660 55.720 1.00 53.00 116 ASP A C 1
ATOM 933 O O . ASP A 1 116 ? -41.403 -7.692 56.937 1.00 53.00 116 ASP A O 1
ATOM 937 N N . ALA A 1 117 ? -42.268 -7.643 54.870 1.00 56.78 117 ALA A N 1
ATOM 938 C CA . ALA A 1 117 ? -43.661 -7.761 55.310 1.00 56.78 117 ALA A CA 1
ATOM 939 C C . ALA A 1 117 ? -43.997 -9.180 55.817 1.00 56.78 117 ALA A C 1
ATOM 941 O O . ALA A 1 117 ? -44.771 -9.334 56.760 1.00 56.78 117 ALA A O 1
ATOM 942 N N . ALA A 1 118 ? -43.370 -10.218 55.248 1.00 54.00 118 ALA A N 1
ATOM 943 C CA . ALA A 1 118 ? -43.583 -11.612 55.650 1.00 54.00 118 ALA A CA 1
ATOM 944 C C . ALA A 1 118 ? -42.872 -11.994 56.964 1.00 54.00 118 ALA A C 1
ATOM 946 O O . ALA A 1 118 ? -43.254 -12.963 57.617 1.00 54.00 118 ALA A O 1
ATOM 947 N N . ARG A 1 119 ? -41.846 -11.242 57.389 1.00 54.59 119 ARG A N 1
ATOM 948 C CA . ARG A 1 119 ? -41.051 -11.575 58.586 1.00 54.59 119 ARG A CA 1
ATOM 949 C C . ARG A 1 119 ? -41.665 -11.141 59.917 1.00 54.59 119 ARG A C 1
ATOM 951 O O . ARG A 1 119 ? -41.270 -11.675 60.948 1.00 54.59 119 ARG A O 1
ATOM 958 N N . MET A 1 120 ? -42.656 -10.248 59.922 1.00 41.00 120 MET A N 1
ATOM 959 C CA . MET A 1 120 ? -43.328 -9.822 61.164 1.00 41.00 120 MET A CA 1
ATOM 960 C C . MET A 1 120 ? -44.367 -10.827 61.688 1.00 41.00 120 MET A C 1
ATOM 962 O O . MET A 1 120 ? -44.997 -10.591 62.714 1.00 41.00 120 MET A O 1
ATOM 966 N N . THR A 1 121 ? -44.536 -11.970 61.020 1.00 47.53 121 THR A N 1
ATOM 967 C CA . THR A 1 121 ? -45.421 -13.054 61.461 1.00 47.53 121 THR A CA 1
ATOM 968 C C . THR A 1 121 ? -44.758 -14.407 61.246 1.00 47.53 121 THR A C 1
ATOM 970 O O . THR A 1 121 ? -45.151 -15.160 60.368 1.00 47.53 121 THR A O 1
ATOM 973 N N . SER A 1 122 ? -43.749 -14.740 62.052 1.00 34.34 122 SER A N 1
ATOM 974 C CA . SER A 1 122 ? -43.492 -16.131 62.461 1.00 34.34 122 SER A CA 1
ATOM 975 C C . SER A 1 122 ? -42.494 -16.167 63.614 1.00 34.34 122 SER A C 1
ATOM 977 O O . SER A 1 122 ? -41.279 -16.203 63.438 1.00 34.34 122 SER A O 1
ATOM 979 N N . THR A 1 123 ? -43.046 -16.157 64.822 1.00 37.22 123 THR A N 1
ATOM 980 C CA . THR A 1 123 ? -42.377 -16.617 66.035 1.00 37.22 123 THR A CA 1
ATOM 981 C C . THR A 1 123 ? -42.179 -18.133 65.952 1.00 37.22 123 THR A C 1
ATOM 983 O O . THR A 1 123 ? -43.137 -18.880 65.771 1.00 37.22 123 THR A O 1
ATOM 986 N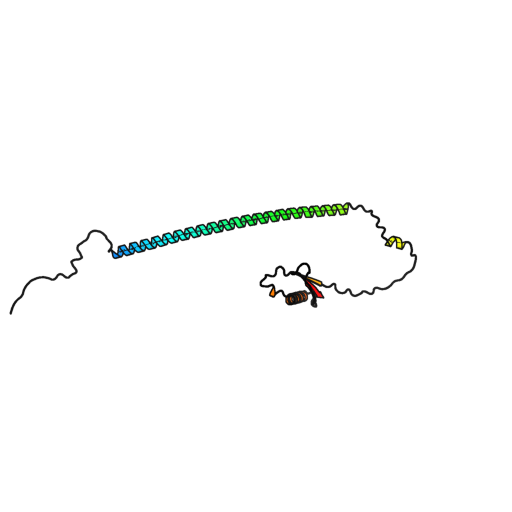 N . SER A 1 124 ? -40.944 -18.558 66.227 1.00 37.94 124 SER A N 1
ATOM 987 C CA . SER A 1 124 ? -40.537 -19.862 66.772 1.00 37.94 124 SER A CA 1
ATOM 988 C C . SER A 1 124 ? -40.026 -20.972 65.831 1.00 37.94 124 SER A C 1
ATOM 990 O O . SER A 1 124 ? -40.622 -21.321 64.821 1.00 37.94 124 SER A O 1
ATOM 992 N N . MET A 1 125 ? -38.941 -21.574 66.340 1.00 34.88 125 MET A N 1
ATOM 993 C CA . MET A 1 125 ? -38.428 -22.941 66.166 1.00 34.88 125 MET A CA 1
ATOM 994 C C . MET A 1 125 ? -37.461 -23.243 65.008 1.00 34.88 125 MET A C 1
ATOM 996 O O . MET A 1 125 ? -37.837 -23.551 63.888 1.00 34.88 125 MET A O 1
ATOM 1000 N N . SER A 1 126 ? -36.171 -23.225 65.376 1.00 36.25 126 SER A N 1
ATOM 1001 C CA . SER A 1 126 ? -35.188 -24.316 65.236 1.00 36.25 126 SER A CA 1
ATOM 1002 C C . SER A 1 126 ? -35.371 -25.319 64.087 1.00 36.25 126 SER A C 1
ATOM 1004 O O . SER A 1 126 ? -36.307 -26.114 64.103 1.00 36.25 126 SER A O 1
ATOM 1006 N N . SER A 1 127 ? -34.345 -25.465 63.240 1.00 34.38 127 SER A N 1
ATOM 1007 C CA . SER A 1 127 ? -33.394 -26.595 63.321 1.00 34.38 127 SER A CA 1
ATOM 1008 C C . SER A 1 127 ? -32.375 -26.557 62.180 1.00 34.38 127 SER A C 1
ATOM 1010 O O . SER A 1 127 ? -32.685 -26.221 61.040 1.00 34.38 127 SER A O 1
ATOM 1012 N N . GLN A 1 128 ? -31.141 -26.921 62.522 1.00 44.50 128 GLN A N 1
ATOM 1013 C CA . GLN A 1 128 ? -30.034 -27.192 61.612 1.00 44.50 128 GLN A CA 1
ATOM 1014 C C . GLN A 1 128 ? -30.423 -28.247 60.565 1.00 44.50 128 GLN A C 1
ATOM 1016 O O . GLN A 1 128 ? -31.002 -29.276 60.908 1.00 44.50 128 GLN A O 1
ATOM 1021 N N . SER A 1 129 ? -30.021 -28.047 59.310 1.00 35.91 129 SER A N 1
ATOM 1022 C CA . SER A 1 129 ? -29.844 -29.158 58.376 1.00 35.91 129 SER A CA 1
ATOM 1023 C C . SER A 1 129 ? -28.648 -28.901 57.468 1.00 35.91 129 SER A C 1
ATOM 1025 O O . SER A 1 129 ? -28.426 -27.802 56.962 1.00 35.91 129 SER A O 1
ATOM 1027 N N . SER A 1 130 ? -27.840 -29.944 57.382 1.00 38.06 130 SER A N 1
ATOM 1028 C CA . SER A 1 130 ? -26.481 -30.049 56.882 1.00 38.06 130 SER A CA 1
ATOM 1029 C C . SER A 1 130 ? -26.322 -29.787 55.386 1.00 38.06 130 SER A C 1
ATOM 1031 O O . SER A 1 130 ? -27.131 -30.209 54.561 1.00 38.06 130 SER A O 1
ATOM 1033 N N . SER A 1 131 ? -25.182 -29.188 55.054 1.00 42.81 131 SER A N 1
ATOM 1034 C CA . SER A 1 131 ? -24.620 -29.047 53.716 1.00 42.81 131 SER A CA 1
ATOM 1035 C C . SER A 1 131 ? -24.436 -30.398 53.011 1.00 42.81 131 SER A C 1
ATOM 1037 O O . SER A 1 131 ? -23.514 -31.149 53.328 1.00 42.81 131 SER A O 1
ATOM 1039 N N . ALA A 1 132 ? -25.243 -30.666 51.987 1.00 40.16 132 ALA A N 1
ATOM 1040 C CA . ALA A 1 132 ? -24.843 -31.546 50.897 1.00 40.16 132 ALA A CA 1
ATOM 1041 C C . ALA A 1 132 ? -24.233 -30.661 49.804 1.00 40.16 132 ALA A C 1
ATOM 1043 O O . ALA A 1 132 ? -24.945 -30.082 48.982 1.00 40.16 132 ALA A O 1
ATOM 1044 N N . ALA A 1 133 ? -22.908 -30.506 49.841 1.00 43.16 133 ALA A N 1
ATOM 1045 C CA . ALA A 1 133 ? -22.153 -29.888 48.763 1.00 43.16 133 ALA A CA 1
ATOM 1046 C C . ALA A 1 133 ? -22.345 -30.747 47.508 1.00 43.16 133 ALA A C 1
ATOM 1048 O O . ALA A 1 133 ? -21.706 -31.783 47.333 1.00 43.16 133 ALA A O 1
ATOM 1049 N N . ARG A 1 134 ? -23.273 -30.335 46.641 1.00 42.59 134 ARG A N 1
ATOM 1050 C CA . ARG A 1 134 ? -23.280 -30.782 45.254 1.00 42.59 134 ARG A CA 1
ATOM 1051 C C . ARG A 1 134 ? -21.920 -30.393 44.693 1.00 42.59 134 ARG A C 1
ATOM 1053 O O . ARG A 1 134 ? -21.590 -29.210 44.683 1.00 42.59 134 ARG A O 1
ATOM 1060 N N . SER A 1 135 ? -21.130 -31.384 44.291 1.00 39.88 135 SER A N 1
ATOM 1061 C CA . SER A 1 135 ? -19.933 -31.172 43.484 1.00 39.88 135 SER A CA 1
ATOM 1062 C C . SER A 1 135 ? -20.301 -30.201 42.368 1.00 39.88 135 SER A C 1
ATOM 1064 O O . SER A 1 135 ? -21.173 -30.516 41.554 1.00 39.88 135 SER A O 1
ATOM 1066 N N . ALA A 1 136 ? -19.706 -29.009 42.383 1.00 49.53 136 ALA A N 1
ATOM 1067 C CA . ALA A 1 136 ? -19.856 -28.057 41.302 1.00 49.53 136 ALA A CA 1
ATOM 1068 C C . ALA A 1 136 ? -19.407 -28.776 40.028 1.00 49.53 136 ALA A C 1
ATOM 1070 O O . ALA A 1 136 ? -18.243 -29.155 39.907 1.00 49.53 136 ALA A O 1
ATOM 1071 N N . THR A 1 137 ? -20.340 -29.051 39.117 1.00 47.81 137 THR A N 1
ATOM 1072 C CA . THR A 1 137 ? -19.985 -29.390 37.740 1.00 47.81 137 THR A CA 1
ATOM 1073 C C . THR A 1 137 ? -19.028 -28.301 37.268 1.00 47.81 137 THR A C 1
ATOM 1075 O O . THR A 1 137 ? -19.419 -27.133 37.372 1.00 47.81 137 THR A O 1
ATOM 1078 N N . PRO A 1 138 ? -17.802 -28.639 36.825 1.00 54.59 138 PRO A N 1
ATOM 1079 C CA . PRO A 1 138 ? -16.878 -27.651 36.293 1.00 54.59 138 PRO A CA 1
ATOM 1080 C C . PRO A 1 138 ? -17.621 -26.823 35.253 1.00 54.59 138 PRO A C 1
ATOM 1082 O O . PRO A 1 138 ? -18.296 -27.384 34.385 1.00 54.59 138 PRO A O 1
ATOM 1085 N N . GLU A 1 139 ? -17.592 -25.502 35.406 1.00 58.59 139 GLU A N 1
ATOM 1086 C CA . GLU A 1 139 ? -18.238 -24.617 34.450 1.00 58.59 139 GLU A CA 1
ATOM 1087 C C . GLU A 1 139 ? -17.625 -24.905 33.069 1.00 58.59 139 GLU A C 1
ATOM 1089 O O . GLU A 1 139 ? -16.396 -24.920 32.948 1.00 58.59 139 GLU A O 1
ATOM 1094 N N . PRO A 1 140 ? -18.435 -25.241 32.049 1.00 63.16 140 PRO A N 1
ATOM 1095 C CA . PRO A 1 140 ? -17.901 -25.648 30.760 1.00 63.16 140 PRO A CA 1
ATOM 1096 C C . PRO A 1 140 ? -17.078 -24.509 30.164 1.00 63.16 140 PRO A C 1
ATOM 1098 O O . PRO A 1 140 ? -17.508 -23.355 30.142 1.00 63.16 140 PRO A O 1
ATOM 1101 N N . VAL A 1 141 ? -15.891 -24.833 29.662 1.00 68.88 141 VAL A N 1
ATOM 1102 C CA . VAL A 1 141 ? -15.012 -23.835 29.056 1.00 68.88 141 VAL A CA 1
ATOM 1103 C C . VAL A 1 141 ? -15.489 -23.578 27.637 1.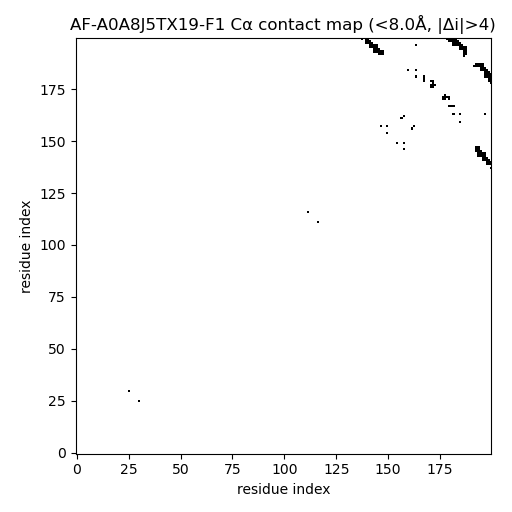00 68.88 141 VAL A C 1
ATOM 1105 O O . VAL A 1 141 ? -15.621 -24.502 26.828 1.00 68.88 141 VAL A O 1
ATOM 1108 N N . PHE A 1 142 ? -15.749 -22.308 27.335 1.00 75.44 142 PHE A N 1
ATOM 1109 C CA . PHE A 1 142 ? -16.192 -21.869 26.020 1.00 75.44 142 PHE A CA 1
ATOM 1110 C C . PHE A 1 142 ? -15.039 -21.218 25.259 1.00 75.44 142 PHE A C 1
ATOM 1112 O O . PHE A 1 142 ? -14.473 -20.222 25.702 1.00 75.44 142 PHE A O 1
ATOM 1119 N N . CYS A 1 143 ? -14.746 -21.736 24.070 1.00 79.38 143 CYS A N 1
ATOM 1120 C CA . CYS A 1 143 ? -13.868 -21.095 23.100 1.00 79.38 143 CYS A CA 1
ATOM 1121 C C . CYS A 1 143 ? -14.716 -20.543 21.949 1.00 79.38 143 CYS A C 1
ATOM 1123 O O . CYS A 1 143 ? -15.711 -21.143 21.540 1.00 79.38 143 CYS A O 1
ATOM 1125 N N . THR A 1 144 ? -14.343 -19.379 21.424 1.00 84.12 144 THR A N 1
ATOM 1126 C CA . THR A 1 144 ? -14.922 -18.858 20.187 1.00 84.12 144 THR A CA 1
ATOM 1127 C C . THR A 1 144 ? -13.828 -18.752 19.140 1.00 84.12 144 THR A C 1
ATOM 1129 O O . THR A 1 144 ? -12.830 -18.078 19.368 1.00 84.12 144 THR A O 1
ATOM 1132 N N . VAL A 1 145 ? -14.053 -19.365 17.983 1.00 87.19 145 VAL A N 1
ATOM 1133 C CA . VAL A 1 145 ? -13.170 -19.278 16.820 1.00 87.19 145 VAL A CA 1
ATOM 1134 C C . VAL A 1 145 ? -13.830 -18.388 15.774 1.00 87.19 145 VAL A C 1
ATOM 1136 O O . VAL A 1 145 ? -15.002 -18.584 15.451 1.00 87.19 145 VAL A O 1
ATOM 1139 N N . ASP A 1 146 ? -13.091 -17.407 15.263 1.00 88.69 146 ASP A N 1
ATOM 1140 C CA . ASP A 1 146 ? -13.506 -16.573 14.136 1.00 88.69 146 ASP A CA 1
ATOM 1141 C C . ASP A 1 146 ? -12.659 -16.919 12.908 1.00 88.69 146 ASP A C 1
ATOM 1143 O O . ASP A 1 146 ? -11.439 -16.768 12.916 1.00 88.69 146 ASP A O 1
ATOM 1147 N N . THR A 1 147 ? -13.315 -17.398 11.857 1.00 87.50 147 THR A N 1
ATOM 1148 C CA . THR A 1 147 ? -12.695 -17.777 10.587 1.00 87.50 147 THR A CA 1
ATOM 1149 C C . THR A 1 147 ? -12.7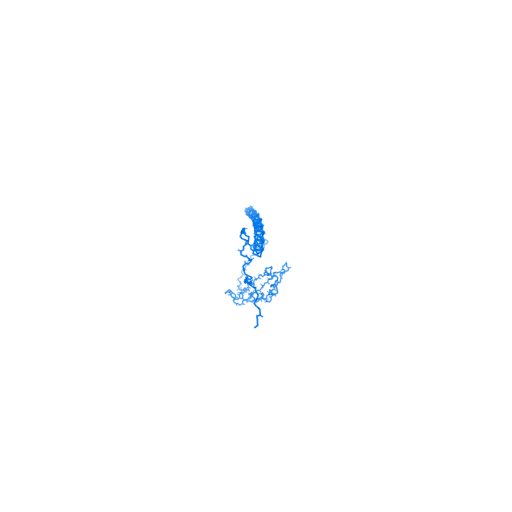39 -16.647 9.558 1.00 87.50 147 THR A C 1
ATOM 1151 O O . THR A 1 147 ? -12.337 -16.863 8.421 1.00 87.50 147 THR A O 1
ATOM 1154 N N . SER A 1 148 ? -13.202 -15.441 9.918 1.00 85.56 148 SER A N 1
ATOM 1155 C CA . SER A 1 148 ? -13.319 -14.296 8.994 1.00 85.56 148 SER A CA 1
ATOM 1156 C C . SER A 1 148 ? -11.987 -13.832 8.396 1.00 85.56 148 SER A C 1
ATOM 1158 O O . SER A 1 148 ? -11.972 -13.182 7.357 1.00 85.56 148 SER A O 1
ATOM 1160 N N . ARG A 1 149 ? -10.873 -14.163 9.056 1.00 85.00 149 ARG A N 1
ATOM 1161 C CA . ARG A 1 149 ? -9.506 -13.806 8.649 1.00 85.00 149 ARG A CA 1
ATOM 1162 C C . ARG A 1 149 ? -8.781 -14.930 7.908 1.00 85.00 149 ARG A C 1
ATOM 1164 O O . ARG A 1 149 ? -7.604 -14.773 7.596 1.00 85.00 149 ARG A O 1
AT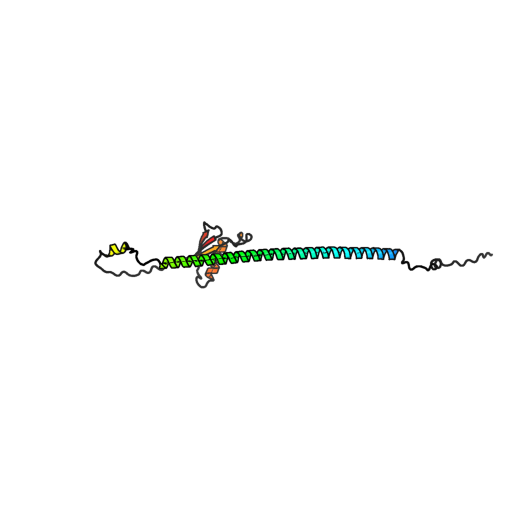OM 1171 N N . VAL A 1 150 ? -9.443 -16.065 7.677 1.00 84.38 150 VAL A N 1
ATOM 1172 C CA . VAL A 1 150 ? -8.878 -17.162 6.887 1.00 84.38 150 VAL A CA 1
ATOM 1173 C C . VAL A 1 150 ? -8.947 -16.752 5.410 1.00 84.38 150 VAL A C 1
ATOM 1175 O O . VAL A 1 150 ? -10.052 -16.481 4.938 1.00 84.38 150 VAL A O 1
ATOM 1178 N N . PRO A 1 151 ? -7.810 -16.678 4.690 1.00 84.12 151 PRO A N 1
ATOM 1179 C CA . PRO A 1 151 ? -7.796 -16.340 3.265 1.00 84.12 151 PRO A CA 1
ATOM 1180 C C . PRO A 1 151 ? -8.668 -17.300 2.451 1.00 84.12 151 PRO A C 1
ATOM 1182 O O . PRO A 1 151 ? -8.759 -18.475 2.819 1.00 84.12 151 PRO A O 1
ATOM 1185 N N . GLU A 1 152 ? -9.262 -16.845 1.339 1.00 82.69 152 GLU A N 1
ATOM 1186 C CA . GLU A 1 152 ? -10.162 -17.692 0.542 1.00 82.69 152 GLU A CA 1
ATOM 1187 C C . GLU A 1 152 ? -9.524 -19.026 0.123 1.00 82.69 152 GLU A C 1
ATOM 1189 O O . GLU A 1 152 ? -10.173 -20.070 0.220 1.00 82.69 152 GLU A O 1
ATOM 1194 N N . ASP A 1 153 ? -8.237 -19.006 -0.230 1.00 87.94 153 ASP A N 1
ATOM 1195 C CA . ASP A 1 153 ? -7.463 -20.186 -0.641 1.00 87.94 153 ASP A CA 1
ATOM 1196 C C . ASP A 1 153 ? -7.341 -21.256 0.461 1.00 87.94 153 ASP A C 1
ATOM 1198 O O . ASP A 1 153 ? -7.110 -22.428 0.169 1.00 87.94 153 ASP A O 1
ATOM 1202 N N . HIS A 1 154 ? -7.541 -20.875 1.727 1.00 80.19 154 HIS A N 1
ATOM 1203 C CA . HIS A 1 154 ? -7.417 -21.746 2.901 1.00 80.19 154 HIS A CA 1
ATOM 1204 C C . HIS A 1 154 ? -8.749 -21.997 3.620 1.00 80.19 154 HIS A C 1
ATOM 1206 O O . HIS A 1 154 ? -8.790 -22.697 4.637 1.00 80.19 154 HIS A O 1
ATOM 1212 N N . LEU A 1 155 ? -9.871 -21.482 3.102 1.00 78.25 155 LEU A N 1
ATOM 1213 C CA . LEU A 1 155 ? -11.195 -21.737 3.685 1.00 78.25 155 LEU A CA 1
ATOM 1214 C C . LEU A 1 155 ? -11.556 -23.229 3.671 1.00 78.25 155 LEU A C 1
ATOM 1216 O O . LEU A 1 155 ? -12.230 -23.707 4.586 1.00 78.25 155 LEU A O 1
ATOM 1220 N N . GLY A 1 156 ? -11.081 -23.969 2.663 1.00 78.50 156 GLY A N 1
ATOM 1221 C CA . GLY A 1 156 ? -11.247 -25.421 2.570 1.00 78.50 156 GLY A CA 1
ATOM 1222 C C . GLY A 1 156 ? -10.522 -26.194 3.676 1.00 78.50 156 GLY A C 1
ATOM 1223 O O . GLY A 1 156 ? -10.984 -27.266 4.061 1.00 78.5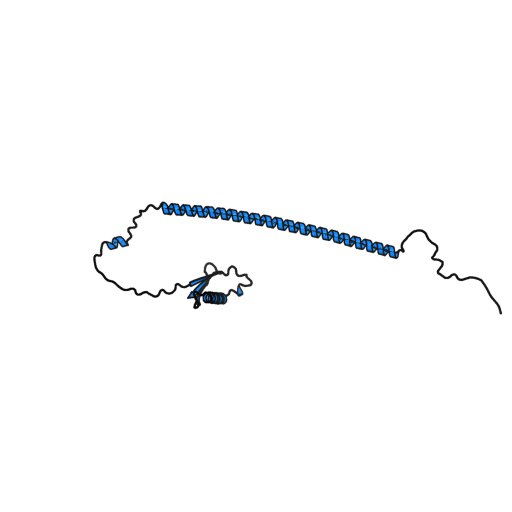0 156 GLY A O 1
ATOM 1224 N N . ASP A 1 157 ? -9.448 -25.630 4.235 1.00 81.00 157 ASP A N 1
ATOM 1225 C CA . ASP A 1 157 ? -8.642 -26.252 5.292 1.00 81.00 157 ASP A CA 1
ATOM 1226 C C . ASP A 1 157 ? -9.227 -25.987 6.689 1.00 81.00 157 ASP A C 1
ATOM 1228 O O . ASP A 1 157 ? -9.127 -26.824 7.593 1.00 81.00 157 ASP A O 1
ATOM 1232 N N . ALA A 1 158 ? -9.926 -24.858 6.860 1.00 85.25 158 ALA A N 1
ATOM 1233 C CA . ALA A 1 158 ? -10.615 -24.452 8.088 1.00 85.25 158 ALA A CA 1
ATOM 1234 C C . ALA A 1 158 ? -11.939 -25.213 8.321 1.00 85.25 158 ALA A C 1
ATOM 1236 O O . ALA A 1 158 ? -12.963 -24.647 8.713 1.00 85.25 158 ALA A O 1
ATOM 1237 N N . THR A 1 159 ? -11.936 -26.526 8.090 1.00 86.50 159 THR A N 1
ATOM 1238 C CA . THR A 1 159 ? -13.110 -27.368 8.336 1.00 86.50 159 THR A CA 1
ATOM 1239 C C . THR A 1 159 ? -13.423 -27.468 9.834 1.00 86.50 159 THR A C 1
ATOM 1241 O O . THR A 1 159 ? -12.509 -27.459 10.665 1.00 86.50 159 THR A O 1
ATOM 1244 N N . PRO A 1 160 ? -14.700 -27.670 10.218 1.00 86.81 160 PRO A N 1
ATOM 1245 C CA . PRO A 1 160 ? -15.078 -27.900 11.613 1.00 86.81 160 PRO A CA 1
ATOM 1246 C C . PRO A 1 160 ? -14.269 -29.022 12.289 1.00 86.81 160 PRO A C 1
ATOM 1248 O O . PRO A 1 160 ? -13.910 -28.925 13.461 1.00 86.81 160 PRO A O 1
ATOM 1251 N N . THR A 1 161 ? -13.945 -30.082 11.549 1.00 89.44 161 THR A N 1
ATOM 1252 C CA . THR A 1 161 ? -13.138 -31.200 12.050 1.00 89.44 161 THR A CA 1
ATOM 1253 C C . THR A 1 161 ? -11.707 -30.774 12.369 1.00 89.44 161 THR A C 1
ATOM 1255 O O . THR A 1 161 ? -11.187 -31.142 13.423 1.00 89.44 161 THR A O 1
ATOM 1258 N N . MET A 1 162 ? -11.083 -29.982 11.492 1.00 90.44 162 MET A N 1
ATOM 1259 C CA . MET A 1 162 ? -9.724 -29.487 11.711 1.00 90.44 162 MET A CA 1
ATOM 1260 C C . MET A 1 162 ? -9.677 -28.527 12.899 1.00 90.44 162 MET A C 1
ATOM 1262 O O . MET A 1 162 ? -8.870 -28.710 13.805 1.00 90.44 162 MET A O 1
ATOM 1266 N N . ILE A 1 163 ? -10.615 -27.576 12.951 1.00 90.62 163 ILE A N 1
ATOM 1267 C CA . ILE A 1 163 ? -10.731 -26.604 14.045 1.00 90.62 163 ILE A CA 1
ATOM 1268 C C . ILE A 1 163 ? -10.899 -27.319 15.390 1.00 90.62 163 ILE A C 1
ATOM 1270 O O . ILE A 1 163 ? -10.189 -27.000 16.342 1.00 90.62 163 ILE A O 1
ATOM 1274 N N . ARG A 1 164 ? -11.775 -28.332 15.465 1.00 90.94 164 ARG A N 1
ATOM 1275 C CA . ARG A 1 164 ? -11.933 -29.160 16.672 1.00 90.94 164 ARG A CA 1
ATOM 1276 C C . ARG A 1 164 ? -10.606 -29.765 17.113 1.00 90.94 164 ARG A C 1
ATOM 1278 O O . ARG A 1 164 ? -10.260 -29.678 18.286 1.00 90.94 164 ARG A O 1
ATOM 1285 N N . LYS A 1 165 ? -9.895 -30.408 16.183 1.00 90.94 165 LYS A N 1
ATOM 1286 C CA . LYS A 1 165 ? -8.654 -31.131 16.475 1.00 90.94 165 LYS A CA 1
ATOM 1287 C C . LYS A 1 165 ? -7.569 -30.185 16.983 1.00 90.94 165 LYS A C 1
ATOM 1289 O O . LYS A 1 165 ? -6.934 -30.496 17.984 1.00 90.94 165 LYS A O 1
ATOM 1294 N N . THR A 1 166 ? -7.400 -29.039 16.326 1.00 90.62 166 THR A N 1
ATOM 1295 C CA . THR A 1 166 ? -6.419 -28.024 16.723 1.00 90.62 166 THR A CA 1
ATOM 1296 C C . THR A 1 166 ? -6.744 -27.464 18.102 1.00 90.62 166 THR A C 1
ATOM 1298 O O . THR A 1 166 ? -5.882 -27.473 18.971 1.00 90.62 166 THR A O 1
ATOM 1301 N N . VAL A 1 167 ? -7.994 -27.061 18.353 1.00 87.31 167 VAL A N 1
ATOM 1302 C CA . VAL A 1 167 ? -8.389 -26.523 19.665 1.00 87.31 167 VAL A CA 1
ATOM 1303 C C . VAL A 1 167 ? -8.239 -27.580 20.762 1.00 87.31 167 VAL A C 1
ATOM 1305 O O . VAL A 1 167 ? -7.706 -27.273 21.821 1.00 87.31 167 VAL A O 1
ATOM 1308 N N . GLU A 1 168 ? -8.630 -28.836 20.519 1.00 89.38 168 GLU A N 1
ATOM 1309 C CA . GLU A 1 168 ? -8.401 -29.917 21.489 1.00 89.38 168 GLU A CA 1
ATOM 1310 C C . GLU A 1 168 ? -6.926 -30.131 21.803 1.00 89.38 168 GLU A C 1
ATOM 1312 O O . GLU A 1 168 ? -6.570 -30.349 22.959 1.00 89.38 168 GLU A O 1
ATOM 1317 N N . GLN A 1 169 ? -6.070 -30.075 20.789 1.00 88.12 169 GLN A N 1
ATOM 1318 C CA . GLN A 1 169 ? -4.638 -30.237 20.969 1.00 88.12 169 GLN A CA 1
ATOM 1319 C C . GLN A 1 169 ? -4.038 -29.086 21.785 1.00 88.12 169 GLN A C 1
ATOM 1321 O O . GLN A 1 169 ? -3.345 -29.356 22.763 1.00 88.12 169 GLN A O 1
ATOM 1326 N N . GLU A 1 170 ? -4.339 -27.838 21.429 1.00 87.06 170 GLU A N 1
ATOM 1327 C CA . GLU A 1 170 ? -3.845 -26.648 22.138 1.00 87.06 170 GLU A CA 1
ATOM 1328 C C . GLU A 1 170 ? -4.302 -26.637 23.603 1.00 87.06 170 GLU A C 1
ATOM 1330 O O . GLU A 1 170 ? -3.500 -26.435 24.515 1.00 87.06 170 GLU A O 1
ATOM 1335 N N . MET A 1 171 ? -5.577 -26.951 23.856 1.00 84.69 171 MET A N 1
ATOM 1336 C CA . MET A 1 171 ? -6.116 -26.993 25.217 1.00 84.69 171 MET A CA 1
ATOM 1337 C C . MET A 1 171 ? -5.453 -28.083 26.066 1.00 84.69 171 MET A C 1
ATOM 1339 O O . MET A 1 171 ? -5.166 -27.843 27.236 1.00 84.69 171 MET A O 1
ATOM 1343 N N . ARG A 1 172 ? -5.135 -29.252 25.491 1.00 85.06 172 ARG A N 1
ATOM 1344 C CA . ARG A 1 172 ? -4.400 -30.308 26.213 1.00 85.06 172 ARG A CA 1
ATOM 1345 C C . ARG A 1 172 ? -2.925 -29.981 26.438 1.00 85.06 172 ARG A C 1
ATOM 1347 O O . ARG A 1 172 ? -2.337 -30.508 27.378 1.00 85.06 172 ARG A O 1
ATOM 1354 N N . GLN A 1 173 ? -2.321 -29.174 25.564 1.00 83.19 173 GLN A N 1
ATOM 1355 C CA . GLN A 1 173 ? -0.946 -28.697 25.732 1.00 83.19 173 GLN A CA 1
ATOM 1356 C C . GLN A 1 173 ? -0.846 -27.614 26.810 1.00 83.19 173 GLN A C 1
ATOM 1358 O O . GLN A 1 173 ? 0.192 -27.502 27.463 1.00 83.19 173 GLN A O 1
ATOM 1363 N N . SER A 1 174 ? -1.918 -26.850 27.037 1.00 72.94 174 SER A N 1
ATOM 1364 C CA . SER A 1 174 ? -2.006 -25.968 28.197 1.00 72.94 174 SER A CA 1
ATOM 1365 C C . SER A 1 174 ? -2.009 -26.797 29.492 1.00 72.94 174 SER A C 1
ATOM 1367 O O . SER A 1 174 ? -2.739 -27.782 29.616 1.00 72.94 174 SER A O 1
ATOM 1369 N N . SER A 1 175 ? -1.178 -26.422 30.472 1.00 57.34 175 SER A N 1
ATOM 1370 C CA . SER A 1 175 ? -1.029 -27.179 31.731 1.00 57.34 175 SER A CA 1
ATOM 1371 C C . SER A 1 175 ? -2.313 -27.223 32.570 1.00 57.34 175 SER A C 1
ATOM 1373 O O . SER A 1 175 ? -2.407 -28.023 33.501 1.00 57.34 175 SER A O 1
ATOM 1375 N N . ASP A 1 176 ? -3.286 -26.370 32.259 1.00 71.25 176 ASP A N 1
ATOM 1376 C CA . ASP A 1 176 ? -4.471 -26.163 33.081 1.00 71.25 176 ASP A CA 1
ATOM 1377 C C . ASP A 1 176 ? -5.542 -27.236 32.836 1.00 71.25 176 ASP A C 1
ATOM 1379 O O . ASP A 1 176 ? -6.329 -27.527 33.738 1.00 71.25 176 ASP A O 1
ATOM 1383 N N . GLN A 1 177 ? -5.598 -27.836 31.633 1.00 73.31 177 GLN A N 1
ATOM 1384 C CA . GLN A 1 177 ? -6.669 -28.772 31.242 1.00 73.31 177 GLN A CA 1
ATOM 1385 C C . GLN A 1 177 ? -6.182 -29.919 30.325 1.00 73.31 177 GLN A C 1
ATOM 1387 O O . GLN A 1 177 ? -6.654 -30.074 29.196 1.00 73.31 177 GLN A O 1
ATOM 1392 N N . PRO A 1 178 ? -5.298 -30.815 30.810 1.00 79.00 178 PRO A N 1
ATOM 1393 C CA . PRO A 1 178 ? -4.696 -31.882 29.995 1.00 79.00 178 PRO A CA 1
ATOM 1394 C C . PRO A 1 178 ? -5.692 -32.937 29.477 1.00 79.00 178 PRO A C 1
ATOM 1396 O O . PRO A 1 178 ? -5.380 -33.687 28.553 1.00 79.00 178 PRO A O 1
ATOM 1399 N N . HIS A 1 179 ? -6.898 -33.001 30.049 1.00 84.75 179 HIS A N 1
ATOM 1400 C CA . HIS A 1 179 ? -7.960 -33.931 29.647 1.00 84.75 179 HIS A CA 1
ATOM 1401 C C . HIS A 1 179 ? -9.053 -33.270 28.801 1.00 84.75 179 HIS A C 1
ATOM 1403 O O . HIS A 1 179 ? -10.057 -33.922 28.505 1.00 84.75 179 HIS A O 1
ATOM 1409 N N . TRP A 1 180 ? -8.857 -32.008 28.397 1.00 86.69 180 TRP A N 1
ATOM 1410 C CA . TRP A 1 180 ? -9.876 -31.249 27.689 1.00 86.69 180 TRP A CA 1
ATOM 1411 C C . TRP A 1 180 ? -10.332 -31.958 26.412 1.00 86.69 180 TRP A C 1
ATOM 1413 O O . TRP A 1 180 ? -9.528 -32.475 25.614 1.00 86.69 180 TRP A O 1
ATOM 1423 N N . ARG A 1 181 ? -11.646 -31.979 26.202 1.00 89.69 181 ARG A N 1
ATOM 1424 C CA . ARG A 1 181 ? -12.270 -32.511 24.987 1.00 89.69 181 ARG A CA 1
ATOM 1425 C C . ARG A 1 181 ? -13.399 -31.615 24.511 1.00 89.69 181 ARG A C 1
ATOM 1427 O O . ARG A 1 181 ? -14.196 -31.119 25.306 1.00 89.69 181 ARG A O 1
ATOM 1434 N N . CYS A 1 182 ? -13.534 -31.480 23.196 1.00 90.12 182 CYS A N 1
ATOM 1435 C CA . CYS A 1 182 ? -14.655 -30.766 22.612 1.00 90.12 182 CYS A CA 1
ATOM 1436 C C . CYS A 1 182 ? -15.923 -31.618 22.740 1.00 90.12 182 CYS A C 1
ATOM 1438 O O . CYS A 1 182 ? -16.059 -32.676 22.117 1.00 90.12 182 CYS A O 1
ATOM 1440 N N . VAL A 1 183 ? -16.896 -31.115 23.493 1.00 90.75 183 VAL A N 1
ATOM 1441 C CA . VAL A 1 183 ? -18.224 -31.721 23.643 1.00 90.75 183 VAL A CA 1
ATOM 1442 C C . VAL A 1 183 ? -19.139 -31.284 22.507 1.00 90.75 183 VAL A C 1
ATOM 1444 O O . VAL A 1 183 ? -19.805 -32.115 21.893 1.00 90.75 183 VAL A O 1
ATOM 1447 N N . ALA A 1 184 ? -19.136 -29.994 22.176 1.00 89.56 184 ALA A N 1
ATOM 1448 C CA . ALA A 1 184 ? -20.014 -29.444 21.152 1.00 89.56 184 ALA A CA 1
ATOM 1449 C C . ALA A 1 184 ? -19.335 -28.325 20.365 1.00 89.56 184 ALA A C 1
ATOM 1451 O O . ALA A 1 184 ? -18.544 -27.559 20.911 1.00 89.56 184 ALA A O 1
ATOM 1452 N N . MET A 1 185 ? -19.698 -28.215 19.086 1.00 90.94 185 MET A N 1
ATOM 1453 C CA . MET A 1 185 ? -19.386 -27.046 18.275 1.00 90.94 185 MET A CA 1
ATOM 1454 C C . MET A 1 185 ? -20.646 -26.535 17.598 1.00 90.94 185 MET A C 1
ATOM 1456 O O . MET A 1 185 ? -21.358 -27.306 16.953 1.00 90.94 185 MET A O 1
ATOM 1460 N N . THR A 1 186 ? -20.880 -25.235 17.703 1.00 90.62 186 THR A N 1
ATOM 1461 C CA . THR A 1 186 ? -22.083 -24.583 17.191 1.00 90.62 186 THR A CA 1
ATOM 1462 C C . THR A 1 186 ? -21.688 -23.369 16.366 1.00 90.62 186 THR A C 1
ATOM 1464 O O . THR A 1 186 ? -20.884 -22.548 16.803 1.00 90.62 186 THR A O 1
ATOM 1467 N N . ARG A 1 187 ? -22.268 -23.230 15.173 1.00 89.31 187 ARG A N 1
ATOM 1468 C CA . ARG A 1 187 ? -22.112 -22.030 14.344 1.00 89.31 187 ARG A CA 1
ATOM 1469 C C . ARG A 1 187 ? -22.967 -20.894 14.898 1.00 89.31 187 ARG A C 1
ATOM 1471 O O . ARG A 1 187 ? -24.100 -21.130 15.312 1.00 89.31 187 ARG A O 1
ATOM 1478 N N . ASP A 1 188 ? -22.430 -19.679 14.934 1.00 83.50 188 ASP A N 1
ATOM 1479 C CA . ASP A 1 188 ? -23.187 -18.508 15.380 1.00 83.50 188 ASP A CA 1
ATOM 1480 C C . ASP A 1 188 ? -24.273 -18.173 14.344 1.00 83.50 188 ASP A C 1
ATOM 1482 O O . ASP A 1 188 ? -23.991 -18.001 13.159 1.00 83.50 188 ASP A O 1
ATOM 1486 N N . GLY A 1 189 ? -25.528 -18.073 14.791 1.00 82.25 189 GLY A N 1
ATOM 1487 C CA . GLY A 1 189 ? -26.660 -17.751 13.919 1.00 82.25 189 GLY A CA 1
ATOM 1488 C C . GLY A 1 189 ? -26.607 -16.333 13.344 1.00 82.25 189 GLY A C 1
ATOM 1489 O O . GLY A 1 189 ? -27.251 -16.067 12.333 1.00 82.25 189 GLY A O 1
ATOM 1490 N N . ARG A 1 190 ? -25.835 -15.426 13.961 1.00 87.00 190 ARG A N 1
ATOM 1491 C CA . ARG A 1 190 ? -25.621 -14.057 13.461 1.00 87.00 190 ARG A CA 1
ATOM 1492 C C . ARG A 1 190 ? -24.364 -13.910 12.609 1.00 87.00 190 ARG A C 1
ATOM 1494 O O . ARG A 1 190 ? -24.276 -12.954 11.848 1.00 87.00 190 ARG A O 1
ATOM 1501 N N . ASN A 1 191 ? -23.394 -14.818 12.737 1.00 86.75 191 ASN A N 1
ATOM 1502 C CA . ASN A 1 191 ? -22.138 -14.756 11.995 1.00 86.75 191 ASN A CA 1
ATOM 1503 C C . ASN A 1 191 ? -21.672 -16.158 11.584 1.00 86.75 191 ASN A C 1
ATOM 1505 O O . ASN A 1 191 ? -21.150 -16.930 12.386 1.00 86.75 191 ASN A O 1
ATOM 1509 N N . ALA A 1 192 ? -21.788 -16.448 10.290 1.00 84.69 192 ALA A N 1
ATOM 1510 C CA . ALA A 1 192 ? -21.396 -17.723 9.711 1.00 84.69 192 ALA A CA 1
ATOM 1511 C C . ALA A 1 192 ? -19.883 -18.011 9.834 1.00 84.69 192 ALA A C 1
ATOM 1513 O O . ALA A 1 192 ? -19.479 -19.170 9.763 1.00 84.69 192 ALA A O 1
ATOM 1514 N N . ASN A 1 193 ? -19.045 -17.004 10.058 1.00 86.56 193 ASN A N 1
ATOM 1515 C CA . ASN A 1 193 ? -17.604 -17.183 10.246 1.00 86.56 193 ASN A CA 1
ATOM 1516 C C . ASN A 1 193 ? -17.233 -17.464 11.708 1.00 86.56 193 ASN A C 1
ATOM 1518 O O . ASN A 1 193 ? -16.074 -17.706 12.019 1.00 86.56 193 ASN A O 1
ATOM 1522 N N . ARG A 1 194 ? -18.201 -17.456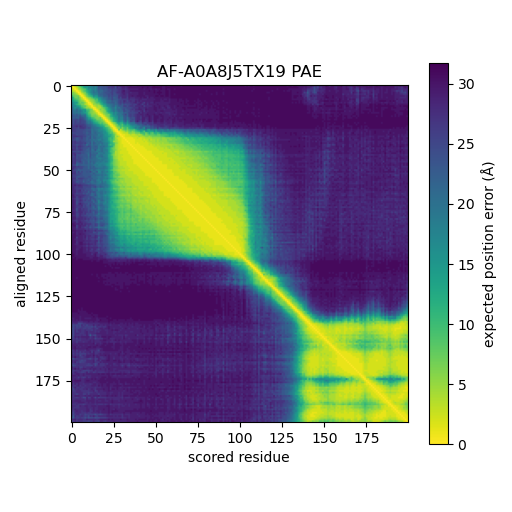 12.629 1.00 89.00 194 ARG A N 1
ATOM 1523 C CA . ARG A 1 194 ? -17.943 -17.632 14.056 1.00 89.00 194 ARG A CA 1
ATOM 1524 C C . ARG A 1 194 ? -18.455 -18.980 14.550 1.00 89.00 194 ARG A C 1
ATOM 1526 O O . ARG A 1 194 ? -19.625 -19.327 14.380 1.00 89.00 194 ARG A O 1
ATOM 1533 N N . LEU A 1 195 ? -17.579 -19.725 15.212 1.00 89.38 195 LEU A N 1
ATOM 1534 C CA . LEU A 1 195 ? -17.869 -21.013 15.834 1.00 89.38 195 LEU A CA 1
ATOM 1535 C C . LEU A 1 195 ? -17.705 -20.896 17.349 1.00 89.38 195 LEU A C 1
ATOM 1537 O O . LEU A 1 195 ? -16.706 -20.376 17.838 1.00 89.38 195 LEU A O 1
ATOM 1541 N N . ARG A 1 196 ? -18.683 -21.402 18.098 1.00 89.12 196 ARG A N 1
ATOM 1542 C CA . ARG A 1 196 ? -18.598 -21.601 19.547 1.00 89.12 196 ARG A CA 1
ATOM 1543 C C . ARG A 1 196 ? -18.267 -23.055 19.826 1.00 89.12 196 ARG A C 1
ATOM 1545 O O . ARG A 1 196 ? -18.947 -23.942 19.315 1.00 89.12 196 ARG A O 1
ATOM 1552 N N . ILE A 1 197 ? -17.258 -23.286 20.648 1.00 89.06 197 ILE A N 1
ATOM 1553 C CA . ILE A 1 197 ? -16.779 -24.605 21.040 1.00 89.06 197 ILE A CA 1
ATOM 1554 C C . ILE A 1 197 ? -16.948 -24.734 22.548 1.00 89.06 197 ILE A C 1
ATOM 1556 O O . ILE A 1 197 ? -16.546 -23.847 23.298 1.00 89.06 197 ILE A O 1
ATOM 1560 N N . ILE A 1 198 ? -17.565 -25.829 22.975 1.00 87.62 198 ILE A N 1
ATOM 1561 C CA . ILE A 1 198 ? -17.812 -26.158 24.378 1.00 87.62 198 ILE A CA 1
ATOM 1562 C C . ILE A 1 198 ? -16.949 -27.364 24.715 1.00 87.62 198 ILE A C 1
ATOM 1564 O O . ILE A 1 198 ? -17.062 -28.389 24.033 1.00 87.62 198 ILE A O 1
ATOM 1568 N N . GLY A 1 199 ? -16.125 -27.263 25.754 1.00 85.50 199 GLY A N 1
ATOM 1569 C CA . GLY A 1 199 ? -15.341 -28.393 26.237 1.00 85.50 199 GLY A CA 1
ATOM 1570 C C . GLY A 1 199 ? -15.391 -28.596 27.743 1.00 85.50 199 GLY A C 1
ATOM 1571 O O . GLY A 1 199 ? -15.857 -27.731 28.490 1.00 85.50 199 GLY A O 1
ATOM 1572 N N . VAL A 1 200 ? -14.947 -29.788 28.137 1.00 80.25 200 VAL A N 1
ATOM 1573 C CA . VAL A 1 200 ? -14.883 -30.314 29.510 1.00 80.25 200 VAL A CA 1
ATOM 1574 C C . VAL A 1 200 ? -13.573 -31.045 29.730 1.00 80.25 200 VAL A C 1
ATOM 1576 O O . VAL A 1 200 ? -12.994 -31.496 28.711 1.00 80.25 200 VAL A O 1
#

Solvent-accessible surface area (backbone atoms only — not comparable to full-atom values): 12493 Å² total; per-residue (Å²): 133,88,85,87,83,80,96,71,86,80,72,69,101,70,77,87,77,82,82,77,90,82,76,98,67,74,58,72,72,57,51,52,49,52,51,52,50,51,53,49,52,52,50,51,55,49,52,51,53,52,51,52,51,54,50,51,54,50,50,52,50,51,53,50,53,50,50,51,52,51,50,51,51,54,51,52,53,50,51,52,52,53,52,51,53,50,52,53,51,54,50,53,51,51,51,53,51,51,55,49,54,68,67,67,60,68,98,75,78,86,74,77,48,76,69,64,71,59,61,83,70,70,88,85,81,87,80,91,81,81,88,77,78,71,76,76,73,77,79,69,49,74,47,76,49,72,51,77,82,53,52,79,93,47,50,82,64,67,35,74,69,48,53,51,53,52,53,33,49,53,43,31,70,37,91,88,37,66,76,40,40,76,76,47,77,46,70,40,93,90,37,86,47,30,37,42,35,36,27,86